Protein AF-A0A9E4J2Y6-F1 (afdb_monomer_lite)

pLDDT: mean 73.87, std 26.63, range [20.48, 98.62]

Radius of gyration: 29.48 Å; chains: 1; bounding box: 69×91×144 Å

Foldseek 3Di:
DDDDDDDDDDDDDDPPPPPPPDPPDDDDDDDFFEDLEAEACQAPVCVLVVHHHDLLNVLCQLQFDWDADSVGDIDTDPHHGQEYEHAGALQLGQQLVLCCPCPRPNVVPPLNCQRNVDDDPVSSLVSVVVCSVVSVVRRDPVSQLVSLVRRLVSQVVSDDPPRYHYWRWYKHFDADPLFTPIWIKTWDPSDDDSGPDHPPDDDVVVVVIDIAIEAEQLLQRLLVNQDCAPPVRHGDDPVNVVVCCRRHVHYHQQDPQFGQAAACVGVVPDPCRDPRRRQHHPSDPHGRPPVPPRSNCPNVVVPDDDPDPPDPDPDDDDDDDDDDDDDDDDDDDDDDDDDDDDDDDDDDDDDDDDPDPDDDDDDDDDDDDDDD

Sequence (372 aa):
MRPPRLLLPATLGILQAVASLAPAGGQERSAYFGDLHVHTAYSFDAFSFATRTTPDDAYRFAAGEAIRHPSGNEIQLDRALDFYAVTDHAAYLGVLRALADPGHPLADDPEVKRYVDATTVKARGGYLPGAQEFVALHADAQVFRTAWQEIVAAAERHYRAGTLTTFIGYEYTPSRDGGNLHRNVIFRGGTAPREPFSRLDSGLRDEGIEALAIPHNSNGSDGWMFQTETFAGGPLDADYATKRMRNEPLVEITQVKGTSETHPFLSPNDEWADFEIFPFRVGQWAKTATSARRCWRASRFRAGRVSTRIGWGSSAPATPTTRAFSSTRRSTPARSACMTSTRSAGARSLPTSSMACRRIARSSAATTATRA

Structure (mmCIF, N/CA/C/O backbone):
data_AF-A0A9E4J2Y6-F1
#
_entry.id   AF-A0A9E4J2Y6-F1
#
loop_
_atom_site.group_PDB
_atom_site.id
_atom_site.type_symbol
_atom_site.label_atom_id
_atom_site.label_alt_id
_atom_site.label_comp_id
_atom_site.label_asym_id
_atom_site.label_entity_id
_atom_site.label_seq_id
_atom_site.pdbx_PDB_ins_code
_atom_site.Cartn_x
_atom_site.Cartn_y
_atom_site.Cartn_z
_atom_site.occupancy
_atom_site.B_iso_or_equiv
_atom_site.auth_seq_id
_atom_site.auth_comp_id
_atom_site.auth_asym_id
_atom_site.auth_atom_id
_atom_site.pdbx_PDB_model_num
ATOM 1 N N . MET A 1 1 ? -1.142 -44.294 85.166 1.00 41.56 1 MET A N 1
ATOM 2 C CA . MET A 1 1 ? -0.872 -42.953 84.604 1.00 41.56 1 MET A CA 1
ATOM 3 C C . MET A 1 1 ? -1.142 -42.998 83.105 1.00 41.56 1 MET A C 1
ATOM 5 O O . MET A 1 1 ? -0.489 -43.764 82.414 1.00 41.56 1 MET A O 1
ATOM 9 N N . ARG A 1 2 ? -2.152 -42.266 82.621 1.00 39.75 2 ARG A N 1
ATOM 10 C CA . ARG A 1 2 ? -2.420 -42.023 81.189 1.00 39.75 2 ARG A CA 1
ATOM 11 C C . ARG A 1 2 ? -2.131 -40.535 80.921 1.00 39.75 2 ARG A C 1
ATOM 13 O O . ARG A 1 2 ? -2.485 -39.737 81.789 1.00 39.75 2 ARG A O 1
ATOM 20 N N . PRO A 1 3 ? -1.488 -40.155 79.804 1.00 41.56 3 PRO A N 1
ATOM 21 C CA . PRO A 1 3 ? -1.128 -38.763 79.543 1.00 41.56 3 PRO A CA 1
ATOM 22 C C . PRO A 1 3 ? -2.357 -37.929 79.122 1.00 41.56 3 PRO A C 1
ATOM 24 O O . PRO A 1 3 ? -3.376 -38.504 78.720 1.00 41.56 3 PRO A O 1
ATOM 27 N N . PRO A 1 4 ? -2.291 -36.587 79.227 1.00 42.75 4 PRO A N 1
ATOM 28 C CA . PRO A 1 4 ? -3.423 -35.706 78.964 1.00 42.75 4 PRO A CA 1
ATOM 29 C C . PRO A 1 4 ? -3.679 -35.532 77.460 1.00 42.75 4 PRO A C 1
ATOM 31 O O . PRO A 1 4 ? -2.759 -35.533 76.644 1.00 42.75 4 PRO A O 1
ATOM 34 N N . ARG A 1 5 ? -4.957 -35.364 77.097 1.00 42.34 5 ARG A N 1
ATOM 35 C CA . ARG A 1 5 ? -5.401 -34.998 75.746 1.00 42.34 5 ARG A CA 1
ATOM 36 C C . ARG A 1 5 ? -5.119 -33.514 75.499 1.00 42.34 5 ARG A C 1
ATOM 38 O O . ARG A 1 5 ? -5.638 -32.669 76.222 1.00 42.34 5 ARG A O 1
ATOM 45 N N . LEU A 1 6 ? -4.337 -33.216 74.465 1.00 37.03 6 LEU A N 1
ATOM 46 C CA . LEU A 1 6 ? -4.134 -31.868 73.938 1.00 37.03 6 LEU A CA 1
ATOM 47 C C . LEU A 1 6 ? -5.332 -31.498 73.039 1.00 37.03 6 LEU A C 1
ATOM 49 O O . LEU A 1 6 ? -5.619 -32.206 72.075 1.00 37.03 6 LEU A O 1
ATOM 53 N N . LEU A 1 7 ? -6.040 -30.416 73.362 1.00 43.38 7 LEU A N 1
ATOM 54 C CA . LEU A 1 7 ? -7.041 -29.779 72.497 1.00 43.38 7 LEU A CA 1
ATOM 55 C C . LEU A 1 7 ? -6.315 -28.811 71.547 1.00 43.38 7 LEU A C 1
ATOM 57 O O . LEU A 1 7 ? -5.678 -27.873 72.021 1.00 43.38 7 LEU A O 1
ATOM 61 N N . LEU A 1 8 ? -6.407 -29.018 70.228 1.00 37.41 8 LEU A N 1
ATOM 62 C CA . LEU A 1 8 ? -6.045 -27.995 69.237 1.00 37.41 8 LEU A CA 1
ATOM 63 C C . LEU A 1 8 ? -7.240 -27.054 68.988 1.00 37.41 8 LEU A C 1
ATOM 65 O O . LEU A 1 8 ? -8.374 -27.537 68.924 1.00 37.41 8 LEU A O 1
ATOM 69 N N . PRO A 1 9 ? -7.020 -25.739 68.801 1.00 42.00 9 PRO A N 1
ATOM 70 C CA . PRO A 1 9 ? -8.083 -24.809 68.455 1.00 42.00 9 PRO A CA 1
ATOM 71 C C . PRO A 1 9 ? -8.443 -24.944 66.970 1.00 42.00 9 PRO A C 1
ATOM 73 O O . PRO A 1 9 ? -7.570 -25.037 66.108 1.00 42.00 9 PRO A O 1
ATOM 76 N N . ALA A 1 10 ? -9.741 -24.932 66.668 1.00 40.34 10 ALA A N 1
ATOM 77 C CA . ALA A 1 10 ? -10.245 -24.825 65.307 1.00 40.34 10 ALA A CA 1
ATOM 78 C C . ALA A 1 10 ? -10.009 -23.395 64.792 1.00 40.34 10 ALA A C 1
ATOM 80 O O . ALA A 1 10 ? -10.620 -22.442 65.276 1.00 40.34 10 ALA A O 1
ATOM 81 N N . THR A 1 11 ? -9.116 -23.234 63.819 1.00 42.78 11 THR A N 1
ATOM 82 C CA . THR A 1 11 ? -8.969 -21.993 63.059 1.00 42.78 11 THR A CA 1
ATOM 83 C C . THR A 1 11 ? -10.145 -21.858 62.093 1.00 42.78 11 THR A C 1
ATOM 85 O O . THR A 1 11 ? -10.302 -22.625 61.145 1.00 42.78 11 THR A O 1
ATOM 88 N N . LEU A 1 12 ? -11.001 -20.872 62.359 1.00 43.22 12 LEU A N 1
ATOM 89 C CA . LEU A 1 12 ? -12.103 -20.470 61.492 1.00 43.22 12 LEU A CA 1
ATOM 90 C C . LEU A 1 12 ? -11.515 -19.794 60.238 1.00 43.22 12 LEU A C 1
ATOM 92 O O . LEU A 1 12 ? -11.133 -18.625 60.267 1.00 43.22 12 LEU A O 1
ATOM 96 N N . GLY A 1 13 ? -11.385 -20.542 59.144 1.00 40.22 13 GLY A N 1
ATOM 97 C CA . GLY A 1 13 ? -11.004 -19.994 57.843 1.00 40.22 13 GLY A CA 1
ATOM 98 C C . GLY A 1 13 ? -12.164 -19.208 57.237 1.00 40.22 13 GLY A C 1
ATOM 99 O O . GLY A 1 13 ? -13.136 -19.796 56.769 1.00 40.22 13 GLY A O 1
ATOM 100 N N . ILE A 1 14 ? -12.069 -17.878 57.239 1.00 49.28 14 ILE A N 1
ATOM 101 C CA . ILE A 1 14 ? -12.966 -17.005 56.475 1.00 49.28 14 ILE A CA 1
ATOM 102 C C . ILE A 1 14 ? -12.605 -17.165 54.993 1.00 49.28 14 ILE A C 1
ATOM 104 O O . ILE A 1 14 ? -11.611 -16.616 54.522 1.00 49.28 14 ILE A O 1
ATOM 108 N N . LEU A 1 15 ? -13.406 -17.936 54.256 1.00 40.16 15 LEU A N 1
ATOM 109 C CA . LEU A 1 15 ? -13.362 -17.966 52.796 1.00 40.16 15 LEU A CA 1
ATOM 110 C C . LEU A 1 15 ? -13.941 -16.638 52.280 1.00 40.16 15 LEU A C 1
ATOM 112 O O . LEU A 1 15 ? -15.156 -16.439 52.276 1.00 40.16 15 LEU A O 1
ATOM 116 N N . GLN A 1 16 ? -13.085 -15.704 51.862 1.00 47.91 16 GLN A N 1
ATOM 117 C CA . GLN A 1 16 ? -13.533 -14.562 51.067 1.00 47.91 16 GLN A CA 1
ATOM 118 C C . GLN A 1 16 ? -13.925 -15.062 49.675 1.00 47.91 16 GLN A C 1
ATOM 120 O O . GLN A 1 16 ? -13.075 -15.410 48.856 1.00 47.91 16 GLN A O 1
ATOM 125 N N . ALA A 1 17 ? -15.228 -15.095 49.407 1.00 45.00 17 ALA A N 1
ATOM 126 C CA . ALA A 1 17 ? -15.750 -15.264 48.063 1.00 45.00 17 ALA A CA 1
ATOM 127 C C . ALA A 1 17 ? -15.407 -14.013 47.239 1.00 45.00 17 ALA A C 1
ATOM 129 O O . ALA A 1 17 ? -16.076 -12.984 47.328 1.00 45.00 17 ALA A O 1
ATOM 130 N N . VAL A 1 18 ? -14.352 -14.097 46.430 1.00 47.00 18 VAL A N 1
ATOM 131 C CA . VAL A 1 18 ? -14.149 -13.181 45.305 1.00 47.00 18 VAL A CA 1
ATOM 132 C C . VAL A 1 18 ? -15.235 -13.474 44.275 1.00 47.00 18 VAL A C 1
ATOM 134 O O . VAL A 1 18 ? -15.152 -14.429 43.505 1.00 47.00 18 VAL A O 1
ATOM 137 N N . ALA A 1 19 ? -16.298 -12.672 44.296 1.00 46.62 19 ALA A N 1
ATOM 138 C CA . ALA A 1 19 ? -17.302 -12.670 43.246 1.00 46.62 19 ALA A CA 1
ATOM 139 C C . ALA A 1 19 ? -16.629 -12.249 41.932 1.00 46.62 19 ALA A C 1
ATOM 141 O O . ALA A 1 19 ? -16.274 -11.086 41.739 1.00 46.62 19 ALA A O 1
ATOM 142 N N . SER A 1 20 ? -16.421 -13.219 41.042 1.00 49.09 20 SER A N 1
ATOM 143 C CA . SER A 1 20 ? -15.993 -12.975 39.670 1.00 49.09 20 SER A CA 1
ATOM 144 C C . SER A 1 20 ? -17.053 -12.127 38.967 1.00 49.09 20 SER A C 1
ATOM 146 O O . SER A 1 20 ? -18.183 -12.570 38.757 1.00 49.09 20 SER A O 1
ATOM 148 N N . LEU A 1 21 ? -16.691 -10.896 38.605 1.00 50.94 21 LEU A N 1
ATOM 149 C CA . LEU A 1 21 ? -17.437 -10.062 37.664 1.00 50.94 21 LEU A CA 1
ATOM 150 C C . LEU A 1 21 ? -17.241 -10.626 36.249 1.00 50.94 21 LEU A C 1
ATOM 152 O O . LEU A 1 21 ? -16.593 -10.017 35.400 1.00 50.94 21 LEU A O 1
ATOM 156 N N . ALA A 1 22 ? -17.780 -11.818 35.994 1.00 51.06 22 ALA A N 1
ATOM 157 C CA . ALA A 1 22 ? -17.931 -12.311 34.635 1.00 51.06 22 ALA A CA 1
ATOM 158 C C . ALA A 1 22 ? -18.999 -11.451 33.932 1.00 51.06 22 ALA A C 1
ATOM 160 O O . ALA A 1 22 ? -20.086 -11.254 34.487 1.00 51.06 22 ALA A O 1
ATOM 161 N N . PRO A 1 23 ? -18.725 -10.900 32.737 1.00 53.81 23 PRO A N 1
ATOM 162 C CA . PRO A 1 23 ? -19.711 -10.113 32.013 1.00 53.81 23 PRO A CA 1
ATOM 163 C C . PRO A 1 23 ? -20.930 -10.981 31.676 1.00 53.81 23 PRO A C 1
ATOM 165 O O . PRO A 1 23 ? -20.809 -12.064 31.104 1.00 53.81 23 PRO A O 1
ATOM 168 N N . ALA A 1 24 ? -22.114 -10.493 32.042 1.00 52.59 24 ALA A N 1
ATOM 169 C CA . ALA A 1 24 ? -23.385 -11.132 31.734 1.00 52.59 24 ALA A CA 1
ATOM 170 C C . ALA A 1 24 ? -23.605 -11.172 30.208 1.00 52.59 24 ALA A C 1
ATOM 172 O O . ALA A 1 24 ? -23.697 -10.126 29.565 1.00 52.59 24 ALA A O 1
ATOM 173 N N . GLY A 1 25 ? -23.686 -12.383 29.643 1.00 53.31 25 GLY A N 1
ATOM 174 C CA . GLY A 1 25 ? -23.927 -12.636 28.216 1.00 53.31 25 GLY A CA 1
ATOM 175 C C . GLY A 1 25 ? -22.750 -13.328 27.526 1.00 53.31 25 GLY A C 1
ATOM 176 O O . GLY A 1 25 ? -22.077 -12.727 26.691 1.00 53.31 25 GLY A O 1
ATOM 177 N N . GLY A 1 26 ? -22.489 -14.587 27.890 1.00 54.12 26 GLY A N 1
ATOM 178 C CA . GLY A 1 26 ? -21.416 -15.417 27.337 1.00 54.12 26 GLY A CA 1
ATOM 179 C C . GLY A 1 26 ? -21.707 -15.895 25.916 1.00 54.12 26 GLY A C 1
ATOM 180 O O . GLY A 1 26 ? -22.016 -17.061 25.705 1.00 54.12 26 GLY A O 1
ATOM 181 N N . GLN A 1 27 ? -21.619 -14.995 24.941 1.00 63.94 27 GLN A N 1
ATOM 182 C CA . GLN A 1 27 ? -21.395 -15.391 23.556 1.00 63.94 27 GLN A CA 1
ATOM 183 C C . GLN A 1 27 ? -19.877 -15.465 23.365 1.00 63.94 27 GLN A C 1
ATOM 185 O O . GLN A 1 27 ? -19.191 -14.456 23.554 1.00 63.94 27 GLN A O 1
ATOM 190 N N . GLU A 1 28 ? -19.343 -16.650 23.059 1.00 77.62 28 GLU A N 1
ATOM 191 C CA . GLU A 1 28 ? -17.931 -16.791 22.691 1.00 77.62 28 GLU A CA 1
ATOM 192 C C . GLU A 1 28 ? -17.614 -15.818 21.548 1.00 77.62 28 GLU A C 1
ATOM 194 O O . GLU A 1 28 ? -18.352 -15.722 20.563 1.00 77.62 28 GLU A O 1
ATOM 199 N N . ARG A 1 29 ? -16.546 -15.032 21.709 1.00 84.06 29 ARG A N 1
ATOM 200 C CA . ARG A 1 29 ? -16.067 -14.116 20.672 1.00 84.06 29 ARG A CA 1
ATOM 201 C C . ARG A 1 29 ? -14.937 -14.797 19.921 1.00 84.06 29 ARG A C 1
ATOM 203 O O . ARG A 1 29 ? -13.950 -15.188 20.535 1.00 84.06 29 ARG A O 1
ATOM 210 N N . SER A 1 30 ? -15.059 -14.876 18.604 1.00 86.44 30 SER A N 1
ATOM 211 C CA . SER A 1 30 ? -13.976 -15.324 17.730 1.00 86.44 30 SER A CA 1
ATOM 212 C C . SER A 1 30 ? -12.992 -14.177 17.492 1.00 86.44 30 SER A C 1
ATOM 214 O O . SER A 1 30 ? -13.405 -13.064 17.158 1.00 86.44 30 SER A O 1
ATOM 216 N N . ALA A 1 31 ? -11.699 -14.442 17.674 1.00 91.81 31 ALA A N 1
ATOM 217 C CA . ALA A 1 31 ? -10.632 -13.548 17.240 1.00 91.81 31 ALA A CA 1
ATOM 218 C C . ALA A 1 31 ? -10.202 -13.939 15.822 1.00 91.81 31 ALA A C 1
ATOM 220 O O . ALA A 1 31 ? -9.957 -15.117 15.569 1.00 91.81 31 ALA A O 1
ATOM 221 N N . TYR A 1 32 ? -10.105 -12.951 14.936 1.00 93.50 32 TYR A N 1
ATOM 222 C CA . TYR A 1 32 ? -9.669 -13.124 13.553 1.00 93.50 32 TYR A CA 1
ATOM 223 C C . TYR A 1 32 ? -8.370 -12.350 13.326 1.00 93.50 32 TYR A C 1
ATOM 225 O O . TYR A 1 32 ? -8.219 -11.234 13.828 1.00 93.50 32 TYR A O 1
ATOM 233 N N . PHE A 1 33 ? -7.455 -12.936 12.564 1.00 95.69 33 PHE A N 1
ATOM 234 C CA . PHE A 1 33 ? -6.128 -12.417 12.263 1.00 95.69 33 PHE A CA 1
ATOM 235 C C . PHE A 1 33 ? -5.982 -12.228 10.759 1.00 95.69 33 PHE A C 1
ATOM 237 O O . PHE A 1 33 ? -6.336 -13.105 9.976 1.00 95.69 33 PHE A O 1
ATOM 244 N N . GLY A 1 34 ? -5.441 -11.091 10.347 1.00 96.50 34 GLY A N 1
ATOM 245 C CA . GLY A 1 34 ? -5.310 -10.764 8.939 1.00 96.50 34 GLY A CA 1
ATOM 246 C C . GLY A 1 34 ? -4.515 -9.493 8.715 1.00 96.50 34 GLY A C 1
ATOM 247 O O . GLY A 1 34 ? -4.131 -8.820 9.673 1.00 96.50 34 GLY A O 1
ATOM 248 N N . ASP A 1 35 ? -4.289 -9.179 7.446 1.00 96.88 35 ASP A N 1
ATOM 249 C CA . ASP A 1 35 ? -3.512 -8.021 7.011 1.00 96.88 35 ASP A CA 1
ATOM 250 C C . ASP A 1 35 ? -4.298 -7.229 5.960 1.00 96.88 35 ASP A C 1
ATOM 252 O O . ASP A 1 35 ? -4.900 -7.801 5.053 1.00 96.88 35 ASP A O 1
ATOM 256 N N . LEU A 1 36 ? -4.332 -5.908 6.110 1.00 97.31 36 LEU A N 1
ATOM 257 C CA . LEU A 1 36 ? -5.044 -4.990 5.217 1.00 97.31 36 LEU A CA 1
ATOM 258 C C . LEU A 1 36 ? -4.097 -3.978 4.564 1.00 97.31 36 LEU A C 1
ATOM 260 O O . LEU A 1 36 ? -4.569 -2.956 4.067 1.00 97.31 36 LEU A O 1
ATOM 264 N N . HIS A 1 37 ? -2.783 -4.207 4.636 1.00 97.56 37 HIS A N 1
ATOM 265 C CA . HIS A 1 37 ? -1.765 -3.290 4.142 1.00 97.56 37 HIS A CA 1
ATOM 266 C C . HIS A 1 37 ? -0.611 -4.042 3.474 1.00 97.56 37 HIS A C 1
ATOM 268 O O . HIS A 1 37 ? 0.492 -4.162 4.010 1.00 97.56 37 HIS A O 1
ATOM 274 N N . VAL A 1 38 ? -0.870 -4.543 2.268 1.00 96.94 38 VAL A N 1
ATOM 275 C CA . VAL A 1 38 ? 0.044 -5.443 1.561 1.00 96.94 38 VAL A CA 1
ATOM 276 C C . VAL A 1 38 ? 0.283 -4.946 0.151 1.00 96.94 38 VAL A C 1
ATOM 278 O O . VAL A 1 38 ? -0.654 -4.635 -0.578 1.00 96.94 38 VAL A O 1
ATOM 281 N N . HIS A 1 39 ? 1.551 -4.922 -0.243 1.00 97.44 39 HIS A N 1
ATOM 282 C CA . HIS A 1 39 ? 1.976 -4.492 -1.565 1.00 97.44 39 HIS A CA 1
ATOM 283 C C . HIS A 1 39 ? 2.592 -5.661 -2.329 1.00 97.44 39 HIS A C 1
ATOM 285 O O . HIS A 1 39 ? 3.240 -6.543 -1.763 1.00 97.44 39 HIS A O 1
ATOM 291 N N . THR A 1 40 ? 2.415 -5.637 -3.637 1.00 97.69 40 THR A N 1
ATOM 292 C CA . THR A 1 40 ? 2.856 -6.635 -4.601 1.00 97.69 40 THR A CA 1
ATOM 293 C C . THR A 1 40 ? 3.727 -5.972 -5.666 1.00 97.69 40 THR A C 1
ATOM 295 O O . THR A 1 40 ? 4.036 -4.781 -5.621 1.00 97.69 40 THR A O 1
ATOM 298 N N . ALA A 1 41 ? 4.114 -6.733 -6.685 1.00 95.94 41 ALA A N 1
ATOM 299 C CA . ALA A 1 41 ? 4.809 -6.216 -7.856 1.00 95.94 41 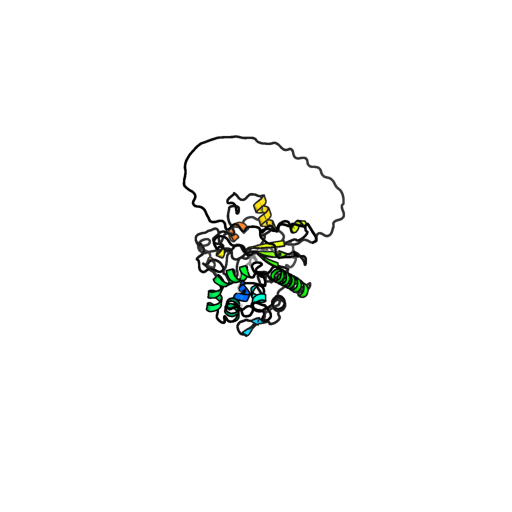ALA A CA 1
ATOM 300 C C . ALA A 1 41 ? 4.026 -5.146 -8.644 1.00 95.94 41 ALA A C 1
ATOM 302 O O . ALA A 1 41 ? 4.592 -4.558 -9.562 1.00 95.94 41 ALA A O 1
ATOM 303 N N . TYR A 1 42 ? 2.743 -4.918 -8.350 1.00 97.00 42 TYR A N 1
ATOM 304 C CA . TYR A 1 42 ? 1.955 -3.865 -8.991 1.00 97.00 42 TYR A CA 1
ATOM 305 C C . TYR A 1 42 ? 2.129 -2.501 -8.318 1.00 97.00 42 TYR A C 1
ATOM 307 O O . TYR A 1 42 ? 1.955 -1.487 -8.996 1.00 97.00 42 TYR A O 1
ATOM 315 N N . SER A 1 43 ? 2.519 -2.436 -7.042 1.00 95.25 43 SER A N 1
ATOM 316 C CA . SER A 1 43 ? 2.839 -1.156 -6.411 1.00 95.25 43 SER A CA 1
ATOM 317 C C . SER A 1 43 ? 4.205 -0.632 -6.847 1.00 95.25 43 SER A C 1
ATOM 319 O O . SER A 1 43 ? 5.193 -1.367 -6.943 1.00 95.25 43 SER A O 1
ATOM 321 N N . PHE A 1 44 ? 4.273 0.684 -7.041 1.00 90.69 44 PHE A N 1
ATOM 322 C CA . PHE A 1 44 ? 5.499 1.403 -7.367 1.00 90.69 44 PHE A CA 1
ATOM 323 C C . PHE A 1 44 ? 6.624 1.151 -6.350 1.00 90.69 44 PHE A C 1
ATOM 325 O O . PHE A 1 44 ? 7.763 0.873 -6.733 1.00 90.69 44 PHE A O 1
ATOM 332 N N . ASP A 1 45 ? 6.327 1.236 -5.053 1.00 88.88 45 ASP A N 1
ATOM 333 C CA . ASP A 1 45 ? 7.326 1.134 -3.986 1.00 88.88 45 ASP A CA 1
ATOM 334 C C . ASP A 1 45 ? 7.853 -0.300 -3.827 1.00 88.88 45 ASP A C 1
ATOM 336 O O . ASP A 1 45 ? 9.064 -0.532 -3.864 1.00 88.88 45 ASP A O 1
ATOM 340 N N . ALA A 1 46 ? 6.955 -1.277 -3.734 1.00 91.69 46 ALA A N 1
ATOM 341 C CA . ALA A 1 46 ? 7.293 -2.674 -3.535 1.00 91.69 46 ALA A CA 1
ATOM 342 C C . ALA A 1 46 ? 8.080 -3.225 -4.721 1.00 91.69 46 ALA A C 1
ATOM 344 O O . ALA A 1 46 ? 9.126 -3.853 -4.516 1.00 91.69 46 ALA A O 1
ATOM 345 N N . PHE A 1 47 ? 7.654 -2.930 -5.956 1.00 90.88 47 PHE A N 1
ATOM 346 C CA . PHE A 1 47 ? 8.420 -3.312 -7.137 1.00 90.88 47 PHE A CA 1
ATOM 347 C C . PHE A 1 47 ? 9.827 -2.691 -7.074 1.00 90.88 47 PHE A C 1
ATOM 349 O O . PHE A 1 47 ? 10.824 -3.373 -7.359 1.00 90.88 47 PHE A O 1
ATOM 356 N N . SER A 1 48 ? 9.941 -1.426 -6.629 1.00 86.94 48 SER A N 1
ATOM 357 C CA . SER A 1 48 ? 11.226 -0.706 -6.532 1.00 86.94 48 SER A CA 1
ATOM 358 C C . SER A 1 48 ? 12.193 -1.366 -5.568 1.00 86.94 48 SER A C 1
ATOM 360 O O . SER A 1 48 ? 13.385 -1.469 -5.870 1.00 86.94 48 SER A O 1
ATOM 362 N N . PHE A 1 49 ? 11.675 -1.943 -4.489 1.00 85.88 49 PHE A N 1
ATOM 363 C CA . PHE A 1 49 ? 12.436 -2.733 -3.525 1.00 85.88 49 PHE A CA 1
ATOM 364 C C . PHE A 1 49 ? 12.476 -4.237 -3.838 1.00 85.88 49 PHE A C 1
ATOM 366 O O . PHE A 1 49 ? 12.635 -5.053 -2.939 1.00 85.88 49 PHE A O 1
ATOM 373 N N . ALA A 1 50 ? 12.427 -4.598 -5.125 1.00 88.19 50 ALA A N 1
ATOM 374 C CA . ALA A 1 50 ? 12.619 -5.959 -5.640 1.00 88.19 50 ALA A CA 1
ATOM 375 C C . ALA A 1 50 ? 11.455 -6.937 -5.419 1.00 88.19 50 ALA A C 1
ATOM 377 O O . ALA A 1 50 ? 11.594 -8.115 -5.745 1.00 88.19 50 ALA A O 1
ATOM 378 N N . THR A 1 51 ? 10.297 -6.482 -4.939 1.00 90.75 51 THR A N 1
ATOM 379 C CA . THR A 1 51 ? 9.114 -7.348 -4.853 1.00 90.75 51 THR A CA 1
ATOM 380 C C . THR A 1 51 ? 8.682 -7.748 -6.259 1.00 90.75 51 THR A C 1
ATOM 382 O O . THR A 1 51 ? 8.520 -6.899 -7.139 1.00 90.75 51 THR A O 1
ATOM 385 N N . ARG A 1 52 ? 8.557 -9.054 -6.501 1.00 91.44 52 ARG A N 1
ATOM 386 C CA . ARG A 1 52 ? 8.124 -9.629 -7.789 1.00 91.44 52 ARG A CA 1
ATOM 387 C C . ARG A 1 52 ? 6.885 -10.515 -7.660 1.00 91.44 52 ARG A C 1
ATOM 389 O O . ARG A 1 52 ? 6.360 -10.957 -8.674 1.00 91.44 52 ARG A O 1
ATOM 396 N N . THR A 1 53 ? 6.416 -10.734 -6.436 1.00 95.44 53 THR A N 1
ATOM 397 C CA . THR A 1 53 ? 5.200 -11.486 -6.132 1.00 95.44 53 THR A CA 1
ATOM 398 C C . THR A 1 53 ? 3.971 -10.771 -6.681 1.00 95.44 53 THR A C 1
ATOM 400 O O . THR A 1 53 ? 3.890 -9.542 -6.703 1.00 95.44 53 THR A O 1
ATOM 403 N N . THR A 1 54 ? 3.023 -11.550 -7.176 1.00 97.44 54 THR A N 1
ATOM 404 C CA . THR A 1 54 ? 1.751 -11.088 -7.733 1.00 97.44 54 THR A CA 1
ATOM 405 C C . THR A 1 54 ? 0.661 -11.011 -6.653 1.00 97.44 54 THR A C 1
ATOM 407 O O . THR A 1 54 ? 0.857 -11.531 -5.552 1.00 97.44 54 THR A O 1
ATOM 410 N N . PRO A 1 55 ? -0.504 -10.402 -6.943 1.00 98.44 55 PRO A N 1
ATOM 411 C CA . PRO A 1 55 ? -1.673 -10.491 -6.076 1.00 98.44 55 PRO A CA 1
ATOM 412 C C . PRO A 1 55 ? -2.079 -11.938 -5.768 1.00 98.44 55 PRO A C 1
ATOM 414 O O . PRO A 1 55 ? -2.379 -12.238 -4.617 1.00 98.44 55 PRO A O 1
ATOM 417 N N . ASP A 1 56 ? -2.011 -12.857 -6.739 1.00 98.50 56 ASP A N 1
ATOM 418 C CA . ASP A 1 56 ? -2.269 -14.280 -6.479 1.00 98.50 56 ASP A CA 1
ATOM 419 C C . ASP A 1 56 ? -1.259 -14.887 -5.502 1.00 98.50 56 ASP A C 1
ATOM 421 O O . ASP A 1 56 ? -1.656 -15.613 -4.595 1.00 98.50 56 ASP A O 1
ATOM 425 N N . ASP A 1 57 ? 0.034 -14.574 -5.642 1.00 98.31 57 ASP A N 1
ATOM 426 C CA . ASP A 1 57 ? 1.053 -15.054 -4.698 1.00 98.31 57 ASP A CA 1
ATOM 427 C C . ASP A 1 57 ? 0.782 -14.533 -3.281 1.00 98.31 57 ASP A C 1
ATOM 429 O O . ASP A 1 57 ? 0.922 -15.275 -2.311 1.00 98.31 57 ASP A O 1
ATOM 433 N N . ALA A 1 58 ? 0.353 -13.274 -3.155 1.00 98.19 58 ALA A N 1
ATOM 434 C CA . ALA A 1 58 ? 0.029 -12.666 -1.869 1.00 98.19 58 ALA A CA 1
ATOM 435 C C . ALA A 1 58 ? -1.157 -13.374 -1.184 1.00 98.19 58 ALA A C 1
ATOM 437 O O . ALA A 1 58 ? -1.089 -13.685 0.005 1.00 98.19 58 ALA A O 1
ATOM 438 N N . TYR A 1 59 ? -2.214 -13.709 -1.931 1.00 98.50 59 TYR A N 1
ATOM 439 C CA . TYR A 1 59 ? -3.349 -14.454 -1.377 1.00 98.50 59 TYR A CA 1
ATOM 440 C C . TYR A 1 59 ? -3.029 -15.926 -1.090 1.00 98.50 59 TYR A C 1
ATOM 442 O O . TYR A 1 59 ? -3.489 -16.456 -0.078 1.00 98.50 59 TYR A O 1
ATOM 450 N N . ARG A 1 60 ? -2.195 -16.580 -1.909 1.00 98.25 60 ARG A N 1
ATOM 451 C CA . ARG A 1 60 ? -1.671 -17.924 -1.610 1.00 98.25 60 ARG A CA 1
ATOM 452 C C . ARG A 1 60 ? -0.867 -17.932 -0.312 1.00 98.25 60 ARG A C 1
ATOM 454 O O . ARG A 1 60 ? -1.068 -18.804 0.530 1.00 98.25 60 ARG A O 1
ATOM 461 N N . PHE A 1 61 ? -0.012 -16.930 -0.114 1.00 98.31 61 PHE A N 1
ATOM 462 C CA . PHE A 1 61 ? 0.730 -16.759 1.132 1.00 98.31 61 PHE A CA 1
ATOM 463 C C . PHE A 1 61 ? -0.202 -16.567 2.332 1.00 98.31 61 PHE A C 1
ATOM 465 O O . PHE A 1 61 ? -0.029 -17.231 3.352 1.00 98.31 61 PHE A O 1
ATOM 472 N N . ALA A 1 62 ? -1.243 -15.738 2.195 1.00 98.31 62 ALA A N 1
ATOM 473 C CA . ALA A 1 62 ? -2.265 -15.561 3.228 1.00 98.31 62 ALA A CA 1
ATOM 474 C C . ALA A 1 62 ? -3.031 -16.861 3.540 1.00 98.31 62 ALA A C 1
ATOM 476 O O . ALA A 1 62 ? -3.391 -17.102 4.692 1.00 98.31 62 ALA A O 1
ATOM 477 N N . ALA A 1 63 ? -3.229 -17.728 2.544 1.00 97.94 63 ALA A N 1
ATOM 478 C CA . ALA A 1 63 ? -3.796 -19.066 2.714 1.00 97.94 63 ALA A CA 1
ATOM 479 C C . ALA A 1 63 ? -2.820 -20.080 3.350 1.00 97.94 63 ALA A C 1
ATOM 481 O O . ALA A 1 63 ? -3.196 -21.230 3.582 1.00 97.94 63 ALA A O 1
ATOM 482 N N . GLY A 1 64 ? -1.589 -19.663 3.666 1.00 97.31 64 GLY A N 1
ATOM 483 C CA . GLY A 1 64 ? -0.570 -20.481 4.316 1.00 97.31 64 GLY A CA 1
ATOM 484 C C . GLY A 1 64 ? 0.344 -21.230 3.349 1.00 97.31 64 GLY A C 1
ATOM 485 O O . GLY A 1 64 ? 1.072 -22.112 3.790 1.00 97.31 64 GLY A O 1
ATOM 486 N N . GLU A 1 65 ? 0.331 -20.925 2.051 1.00 98.00 65 GLU A N 1
ATOM 487 C CA . GLU A 1 65 ? 1.282 -21.507 1.100 1.00 98.00 65 GLU A CA 1
ATOM 488 C C . GLU A 1 65 ? 2.651 -20.815 1.172 1.00 98.00 65 GLU A C 1
ATOM 490 O O . GLU A 1 65 ? 2.759 -19.632 1.499 1.00 98.00 65 GLU A O 1
ATOM 495 N N . ALA A 1 66 ? 3.716 -21.548 0.840 1.00 97.75 66 ALA A N 1
ATOM 496 C CA . ALA A 1 66 ? 5.045 -20.964 0.721 1.00 97.75 66 ALA A CA 1
ATOM 497 C C . ALA A 1 66 ? 5.156 -20.102 -0.550 1.00 97.75 66 ALA A C 1
ATOM 499 O O . ALA A 1 66 ? 4.680 -20.485 -1.622 1.00 97.75 66 ALA A O 1
ATOM 500 N N . ILE A 1 67 ? 5.828 -18.955 -0.438 1.00 96.31 67 ILE A N 1
ATOM 501 C CA . ILE A 1 67 ? 6.180 -18.088 -1.569 1.00 96.31 67 ILE A CA 1
ATOM 502 C C . ILE A 1 67 ? 7.673 -17.790 -1.574 1.00 96.31 67 ILE A C 1
ATOM 504 O O . ILE A 1 67 ? 8.357 -17.864 -0.551 1.00 96.31 67 ILE A O 1
ATOM 508 N N . ARG A 1 68 ? 8.193 -17.393 -2.736 1.00 92.50 68 ARG A N 1
ATOM 509 C CA . ARG A 1 68 ? 9.596 -17.012 -2.870 1.00 92.50 68 ARG A CA 1
ATOM 510 C C . ARG A 1 68 ? 9.829 -15.585 -2.383 1.00 92.50 68 ARG A C 1
ATOM 512 O O . ARG A 1 68 ? 9.264 -14.639 -2.926 1.00 92.50 68 ARG A O 1
ATOM 519 N N . HIS A 1 69 ? 10.719 -15.423 -1.412 1.00 88.88 69 HIS A N 1
ATOM 520 C CA . HIS A 1 69 ? 11.171 -14.116 -0.956 1.00 88.88 69 HIS A CA 1
ATOM 521 C C . HIS A 1 69 ? 12.250 -13.553 -1.903 1.00 88.88 69 HIS A C 1
ATOM 523 O O . HIS A 1 69 ? 13.067 -14.321 -2.425 1.00 88.88 69 HIS A O 1
ATOM 529 N N . PRO A 1 70 ? 12.326 -12.224 -2.113 1.00 82.50 70 PRO A N 1
ATOM 530 C CA . PRO A 1 70 ? 13.347 -11.615 -2.972 1.00 82.50 70 PRO A CA 1
ATOM 531 C C . PRO A 1 70 ? 14.806 -11.922 -2.588 1.00 82.50 70 PRO A C 1
ATOM 533 O O . PRO A 1 70 ? 15.678 -11.848 -3.448 1.00 82.50 70 PRO A O 1
ATOM 536 N N . SER A 1 71 ? 15.095 -12.307 -1.336 1.00 83.38 71 SER A N 1
ATOM 537 C CA . SER A 1 71 ? 16.439 -12.770 -0.930 1.00 83.38 71 SER A CA 1
ATOM 538 C C . SER A 1 71 ? 16.769 -14.208 -1.350 1.00 83.38 71 SER A C 1
ATOM 540 O O . SER A 1 71 ? 17.865 -14.684 -1.067 1.00 83.38 71 SER A O 1
ATOM 542 N N . GLY A 1 72 ? 15.855 -14.904 -2.030 1.00 86.31 72 GLY A N 1
ATOM 543 C CA . GLY A 1 72 ? 16.094 -16.197 -2.675 1.00 86.31 72 GLY A CA 1
ATOM 544 C C . GLY A 1 72 ? 15.581 -17.420 -1.912 1.00 86.31 72 GLY A C 1
ATOM 545 O O . GLY A 1 72 ? 15.417 -18.473 -2.534 1.00 86.31 72 GLY A O 1
ATOM 546 N N . ASN A 1 73 ? 15.288 -17.287 -0.617 1.00 92.38 73 ASN A N 1
ATOM 547 C CA . ASN A 1 73 ? 14.648 -18.325 0.194 1.00 92.38 73 ASN A CA 1
ATOM 548 C C . ASN A 1 73 ? 13.121 -18.320 0.037 1.00 92.38 73 ASN A C 1
ATOM 550 O O . ASN A 1 73 ? 12.527 -17.333 -0.395 1.00 92.38 73 ASN A O 1
ATOM 554 N N . GLU A 1 74 ? 12.485 -19.422 0.419 1.00 95.69 74 GLU A N 1
ATOM 555 C CA . GLU A 1 74 ? 11.036 -19.466 0.604 1.00 95.69 74 GLU A CA 1
ATOM 556 C C . GLU A 1 74 ? 10.659 -18.910 1.980 1.00 95.69 74 GLU A C 1
ATOM 558 O O . GLU A 1 74 ? 11.454 -18.947 2.925 1.00 95.69 74 GLU A O 1
ATOM 563 N N . ILE A 1 75 ? 9.456 -18.351 2.064 1.00 95.75 75 ILE A N 1
ATOM 564 C CA . ILE A 1 75 ? 8.816 -17.913 3.304 1.00 95.75 75 ILE A CA 1
ATOM 565 C C . ILE A 1 75 ? 7.393 -18.461 3.348 1.00 95.75 75 ILE A C 1
ATOM 567 O O . ILE A 1 75 ? 6.742 -18.597 2.311 1.00 95.75 75 ILE A O 1
ATOM 571 N N . GLN A 1 76 ? 6.908 -18.755 4.550 1.00 97.62 76 GLN A N 1
ATOM 572 C CA . GLN A 1 76 ? 5.569 -19.281 4.798 1.00 97.62 76 GLN A CA 1
ATOM 573 C C . GLN A 1 76 ? 5.074 -18.759 6.150 1.00 97.62 76 GLN A C 1
ATOM 575 O O . GLN A 1 76 ? 5.878 -18.548 7.058 1.00 97.62 76 GLN A O 1
ATOM 580 N N . LEU A 1 77 ? 3.768 -18.529 6.276 1.00 96.88 77 LEU A N 1
ATOM 581 C CA . LEU A 1 77 ? 3.152 -18.204 7.561 1.00 96.88 77 LEU A CA 1
ATOM 582 C C . LEU A 1 77 ? 3.001 -19.465 8.418 1.00 96.88 77 LEU A C 1
ATOM 584 O O . LEU A 1 77 ? 2.625 -20.519 7.908 1.00 96.88 77 LEU A O 1
ATOM 588 N N . ASP A 1 78 ? 3.178 -19.331 9.733 1.00 96.12 78 ASP A N 1
ATOM 589 C CA . ASP A 1 78 ? 2.938 -20.426 10.689 1.00 96.12 78 ASP A CA 1
ATOM 590 C C . ASP A 1 78 ? 1.473 -20.900 10.689 1.00 96.12 78 ASP A C 1
ATOM 592 O O . ASP A 1 78 ? 1.164 -22.035 11.056 1.00 96.12 78 ASP A O 1
ATOM 596 N N . ARG A 1 79 ? 0.552 -20.017 10.287 1.00 95.12 79 ARG A N 1
ATOM 597 C CA . ARG A 1 79 ? -0.873 -20.302 10.105 1.00 95.12 79 ARG A CA 1
ATOM 598 C C . ARG A 1 79 ? -1.458 -19.453 8.984 1.00 95.12 79 ARG A C 1
ATOM 600 O O . ARG A 1 79 ? -1.031 -18.319 8.778 1.00 95.12 79 ARG A O 1
ATOM 607 N N . ALA A 1 80 ? -2.496 -19.970 8.333 1.00 97.50 80 ALA A N 1
ATOM 608 C CA . ALA A 1 80 ? -3.314 -19.176 7.426 1.00 97.50 80 ALA A CA 1
ATOM 609 C C . ALA A 1 80 ? -4.001 -18.012 8.167 1.00 97.50 80 ALA A C 1
ATOM 611 O O . ALA A 1 80 ? -4.317 -18.101 9.365 1.00 97.50 80 ALA A O 1
ATOM 612 N N . LEU A 1 81 ? -4.221 -16.926 7.430 1.00 98.25 81 LEU A N 1
ATOM 613 C CA . LEU A 1 81 ? -4.939 -15.742 7.881 1.00 98.25 81 LEU A CA 1
ATOM 614 C C . LEU A 1 81 ? -6.438 -15.896 7.626 1.00 98.25 81 LEU A C 1
ATOM 616 O O . LEU A 1 81 ? -6.868 -16.548 6.679 1.00 98.25 81 LEU A O 1
ATOM 620 N N . ASP A 1 82 ? -7.232 -15.250 8.469 1.00 98.19 82 ASP A N 1
ATOM 621 C CA . ASP A 1 82 ? -8.687 -15.229 8.368 1.00 98.19 82 ASP A CA 1
ATOM 622 C C . ASP A 1 82 ? -9.167 -14.191 7.341 1.00 98.19 82 ASP A C 1
ATOM 624 O O . ASP A 1 82 ? -10.228 -14.345 6.725 1.00 98.19 82 ASP A O 1
ATOM 628 N N . PHE A 1 83 ? -8.389 -13.120 7.147 1.00 97.94 83 PHE A N 1
ATOM 629 C CA . PHE A 1 83 ? -8.658 -12.106 6.137 1.00 97.94 83 PHE A CA 1
ATOM 630 C C . PHE A 1 83 ? -7.397 -11.455 5.561 1.00 97.94 83 PHE A C 1
ATOM 632 O O . PHE A 1 83 ? -6.354 -11.407 6.213 1.00 97.94 83 PHE A O 1
ATOM 639 N N . TYR A 1 84 ? -7.494 -10.942 4.332 1.00 98.50 84 TYR A N 1
ATOM 640 C CA . TYR A 1 84 ? -6.360 -10.334 3.634 1.00 98.50 84 TYR A CA 1
ATOM 641 C C . TYR A 1 84 ? -6.795 -9.300 2.590 1.00 98.50 84 TYR A C 1
ATOM 643 O O . TYR A 1 84 ? -7.816 -9.487 1.928 1.00 98.50 84 TYR A O 1
ATOM 651 N N . ALA A 1 85 ? -6.016 -8.238 2.396 1.00 98.50 85 ALA A N 1
ATOM 652 C CA . ALA A 1 85 ? -6.222 -7.290 1.305 1.00 98.50 85 ALA A CA 1
ATOM 653 C C . ALA A 1 85 ? -4.891 -6.875 0.677 1.00 98.50 85 ALA A C 1
ATOM 655 O O . ALA A 1 85 ? -4.004 -6.370 1.364 1.00 98.50 85 ALA A O 1
ATOM 656 N N . VAL A 1 86 ? -4.787 -7.035 -0.643 1.00 98.56 86 VAL A N 1
ATOM 657 C CA . VAL A 1 86 ? -3.750 -6.359 -1.428 1.00 98.56 86 VAL A CA 1
ATOM 658 C C . VAL A 1 86 ? -4.164 -4.902 -1.588 1.00 98.56 86 VAL A C 1
ATOM 660 O O . VAL A 1 86 ? -5.241 -4.616 -2.102 1.00 98.56 86 VAL A O 1
ATOM 663 N N . THR A 1 87 ? -3.314 -3.987 -1.140 1.00 98.06 87 THR A N 1
ATOM 664 C CA . THR A 1 87 ? -3.551 -2.543 -1.154 1.00 98.06 87 THR A CA 1
ATOM 665 C C . THR A 1 87 ? -2.383 -1.824 -1.813 1.00 98.06 87 THR A C 1
ATOM 667 O O . THR A 1 87 ? -1.772 -0.940 -1.226 1.00 98.06 87 THR A O 1
ATOM 670 N N . ASP A 1 88 ? -2.061 -2.214 -3.045 1.00 98.12 88 ASP A N 1
ATOM 671 C CA . ASP A 1 88 ? -1.030 -1.539 -3.832 1.00 98.12 88 ASP A CA 1
ATOM 672 C C . ASP A 1 88 ? -1.335 -0.038 -3.998 1.00 98.12 88 ASP A C 1
ATOM 674 O O . ASP A 1 88 ? -2.501 0.377 -4.053 1.00 98.12 88 ASP A O 1
ATOM 678 N N . HIS A 1 89 ? -0.287 0.785 -4.120 1.00 95.31 89 HIS A N 1
ATOM 679 C CA . HIS A 1 89 ? -0.443 2.214 -4.381 1.00 95.31 89 HIS A CA 1
ATOM 680 C C . HIS A 1 89 ? -1.248 2.460 -5.660 1.00 95.31 89 HIS A C 1
ATOM 682 O O . HIS A 1 89 ? -0.850 2.038 -6.745 1.00 95.31 89 HIS A O 1
ATOM 688 N N . ALA A 1 90 ? -2.322 3.251 -5.568 1.00 93.00 90 ALA A N 1
ATOM 689 C CA . ALA A 1 90 ? -2.994 3.766 -6.761 1.00 93.00 90 ALA A CA 1
ATOM 690 C C . ALA A 1 90 ? -2.081 4.708 -7.564 1.00 93.00 90 ALA A C 1
ATOM 692 O O . ALA A 1 90 ? -2.205 4.816 -8.782 1.00 93.00 90 ALA A O 1
ATOM 693 N N . ALA A 1 91 ? -1.140 5.395 -6.911 1.00 89.06 91 ALA A N 1
ATOM 694 C CA . ALA A 1 91 ? -0.136 6.169 -7.628 1.00 89.06 91 ALA A CA 1
ATOM 695 C C . ALA A 1 91 ? 0.778 5.234 -8.438 1.00 89.06 91 ALA A C 1
ATOM 697 O O . ALA A 1 91 ? 1.495 4.408 -7.876 1.00 89.06 91 ALA A O 1
ATOM 698 N N . TYR A 1 92 ? 0.766 5.407 -9.763 1.00 90.62 92 TYR A N 1
ATOM 699 C CA . TYR A 1 92 ? 1.590 4.649 -10.713 1.00 90.62 92 TYR A CA 1
ATOM 700 C C . TYR A 1 92 ? 1.348 3.129 -10.717 1.00 90.62 92 TYR A C 1
ATOM 702 O O . TYR A 1 92 ? 2.246 2.363 -11.081 1.00 90.62 92 TYR A O 1
ATOM 710 N N . LEU A 1 93 ? 0.142 2.692 -10.338 1.00 95.06 93 LEU A N 1
ATOM 711 C CA . LEU A 1 93 ? -0.219 1.277 -10.244 1.00 95.06 93 LEU A CA 1
ATOM 712 C C . LEU A 1 93 ? 0.105 0.520 -11.543 1.00 95.06 93 LEU A C 1
ATOM 714 O O . LEU A 1 93 ? -0.368 0.869 -12.624 1.00 95.06 93 LEU A O 1
ATOM 718 N N . GLY A 1 94 ? 0.928 -0.521 -11.426 1.00 95.25 94 GLY A N 1
ATOM 719 C CA . GLY A 1 94 ? 1.335 -1.408 -12.516 1.00 95.25 94 GLY A CA 1
ATOM 720 C C . GLY A 1 94 ? 2.360 -0.837 -13.501 1.00 95.25 94 GLY A C 1
ATOM 721 O O . GLY A 1 94 ? 2.910 -1.605 -14.289 1.00 95.25 94 GLY A O 1
ATOM 722 N N . VAL A 1 95 ? 2.669 0.464 -13.463 1.00 94.25 95 VAL A N 1
ATOM 723 C CA . VAL A 1 95 ? 3.464 1.124 -14.517 1.00 94.25 95 VAL A CA 1
ATOM 724 C C . VAL A 1 95 ? 4.892 0.589 -14.576 1.00 94.25 95 VAL A C 1
ATOM 726 O O . VAL A 1 95 ? 5.339 0.161 -15.636 1.00 94.25 95 VAL A O 1
ATOM 729 N N . LEU A 1 96 ? 5.605 0.542 -13.446 1.00 91.31 96 LEU A N 1
ATOM 730 C CA . LEU A 1 96 ? 6.982 0.033 -13.444 1.00 91.31 96 LEU A CA 1
ATOM 731 C C . LEU A 1 96 ? 7.062 -1.440 -13.854 1.00 91.31 96 LEU A C 1
ATOM 733 O O . LEU A 1 96 ? 7.999 -1.832 -14.546 1.00 91.31 96 LEU A O 1
ATOM 737 N N . ARG A 1 97 ? 6.077 -2.250 -13.453 1.00 93.56 97 ARG A N 1
ATOM 738 C CA . ARG A 1 97 ? 5.988 -3.651 -13.866 1.00 93.56 97 ARG A CA 1
ATOM 739 C C . ARG A 1 97 ? 5.828 -3.772 -15.378 1.00 93.56 97 ARG A C 1
ATOM 741 O O . ARG A 1 97 ? 6.514 -4.592 -15.974 1.00 93.56 97 ARG A O 1
ATOM 748 N N . ALA A 1 98 ? 4.951 -2.967 -15.978 1.00 94.88 98 ALA A N 1
ATOM 749 C CA . ALA A 1 98 ? 4.740 -2.961 -17.422 1.00 94.88 98 ALA A CA 1
ATOM 750 C C . ALA A 1 98 ? 5.992 -2.504 -18.180 1.00 94.88 98 ALA A C 1
ATOM 752 O O . ALA A 1 98 ? 6.368 -3.132 -19.160 1.00 94.88 98 ALA A O 1
ATOM 753 N N . LEU A 1 99 ? 6.675 -1.463 -17.696 1.00 92.44 99 LEU A N 1
ATOM 754 C CA . LEU A 1 99 ? 7.931 -0.988 -18.284 1.00 92.44 99 LEU A CA 1
ATOM 755 C C . LEU A 1 99 ? 9.036 -2.052 -18.236 1.00 92.44 99 LEU A C 1
ATOM 757 O O . LEU A 1 99 ? 9.819 -2.158 -19.171 1.00 92.44 99 LEU A O 1
ATOM 761 N N . ALA A 1 100 ? 9.088 -2.840 -17.160 1.00 91.19 100 ALA A N 1
ATOM 762 C CA . ALA A 1 100 ? 10.069 -3.905 -16.972 1.00 91.19 100 ALA A CA 1
ATOM 763 C C . ALA A 1 100 ? 9.779 -5.187 -17.780 1.00 91.19 100 ALA A C 1
ATOM 765 O O . ALA A 1 100 ? 10.593 -6.113 -17.743 1.00 91.19 100 ALA A O 1
ATOM 766 N N . ASP A 1 101 ? 8.638 -5.276 -18.470 1.00 93.38 101 ASP A N 1
ATOM 767 C CA . ASP A 1 101 ? 8.333 -6.398 -19.356 1.00 93.38 101 ASP A CA 1
ATOM 768 C C . ASP A 1 101 ? 9.274 -6.362 -20.578 1.00 93.38 101 ASP A C 1
ATOM 770 O O . ASP A 1 101 ? 9.318 -5.340 -21.264 1.00 93.38 101 ASP A O 1
ATOM 774 N N . PRO A 1 102 ? 10.012 -7.445 -20.900 1.00 92.62 102 PRO A N 1
ATOM 775 C CA . PRO A 1 102 ? 10.892 -7.490 -22.071 1.00 92.62 102 PRO A CA 1
ATOM 776 C C . PRO A 1 102 ? 10.198 -7.208 -23.412 1.00 92.62 102 PRO A C 1
ATOM 778 O O . PRO A 1 102 ? 10.863 -6.826 -24.370 1.00 92.62 102 PRO A O 1
ATOM 781 N N . GLY A 1 103 ? 8.882 -7.418 -23.503 1.00 94.44 103 GLY A N 1
ATOM 782 C CA . GLY A 1 103 ? 8.071 -7.105 -24.679 1.00 94.44 103 GLY A CA 1
ATOM 783 C C . GLY A 1 103 ? 7.585 -5.654 -24.741 1.00 94.44 103 GLY A C 1
ATOM 784 O O . GLY A 1 103 ? 6.969 -5.264 -25.735 1.00 94.44 103 GLY A O 1
ATOM 785 N N . HIS A 1 104 ? 7.825 -4.843 -23.706 1.00 94.19 104 HIS A N 1
ATOM 786 C CA . HIS A 1 104 ? 7.422 -3.442 -23.692 1.00 94.19 104 HIS A CA 1
ATOM 787 C C . HIS A 1 104 ? 8.286 -2.608 -24.661 1.00 94.19 104 HIS A C 1
ATOM 789 O O . HIS A 1 104 ? 9.505 -2.777 -24.685 1.00 94.19 104 HIS A O 1
ATOM 795 N N . PRO A 1 105 ? 7.725 -1.634 -25.408 1.00 93.94 105 PRO A N 1
ATOM 796 C CA . PRO A 1 105 ? 8.501 -0.798 -26.338 1.00 93.94 105 PRO A CA 1
ATOM 797 C C . PRO A 1 105 ? 9.669 -0.021 -25.709 1.00 93.94 105 PRO A C 1
ATOM 799 O O . PRO A 1 105 ? 10.582 0.398 -26.413 1.00 93.94 105 PRO A O 1
ATOM 802 N N . LEU A 1 106 ? 9.624 0.186 -24.391 1.00 92.88 106 LEU A N 1
ATOM 803 C CA . LEU A 1 106 ? 10.657 0.868 -23.600 1.00 92.88 106 LEU A CA 1
ATOM 804 C C . LEU A 1 106 ? 11.518 -0.092 -22.764 1.00 92.88 106 LEU A C 1
ATOM 806 O O . LEU A 1 106 ? 12.263 0.366 -21.907 1.00 92.88 106 LEU A O 1
ATOM 810 N N . ALA A 1 107 ? 11.434 -1.408 -22.980 1.00 92.12 107 ALA A N 1
ATOM 811 C CA . ALA A 1 107 ? 12.189 -2.391 -22.197 1.00 92.12 107 ALA A CA 1
ATOM 812 C C . ALA A 1 107 ? 13.716 -2.177 -22.257 1.00 92.12 107 ALA A C 1
ATOM 814 O O . ALA A 1 107 ? 14.436 -2.521 -21.316 1.00 92.12 107 ALA A O 1
ATOM 815 N N . ASP A 1 108 ? 14.198 -1.601 -23.364 1.00 93.12 108 ASP A N 1
ATOM 816 C CA . ASP A 1 108 ? 15.605 -1.263 -23.604 1.00 93.12 108 ASP A CA 1
ATOM 817 C C . ASP A 1 108 ? 15.954 0.208 -23.340 1.00 93.12 108 ASP A C 1
ATOM 819 O O . ASP A 1 108 ? 17.095 0.619 -23.558 1.00 93.12 108 ASP A O 1
ATOM 823 N N . ASP A 1 109 ? 15.009 0.996 -22.819 1.00 92.50 109 ASP A N 1
ATOM 824 C CA . ASP A 1 109 ? 15.295 2.357 -22.374 1.00 92.50 109 ASP A CA 1
ATOM 825 C C . ASP A 1 109 ? 16.306 2.332 -21.203 1.00 92.50 109 ASP A C 1
ATOM 827 O O . ASP A 1 109 ? 16.142 1.540 -20.263 1.00 92.50 109 ASP A O 1
ATOM 831 N N . PRO A 1 110 ? 17.357 3.178 -21.216 1.00 90.31 110 PRO A N 1
ATOM 832 C CA . PRO A 1 110 ? 18.358 3.216 -20.152 1.00 90.31 110 PRO A CA 1
ATOM 833 C C . PRO A 1 110 ? 17.781 3.427 -18.747 1.00 90.31 110 PRO A C 1
ATOM 835 O O . PRO A 1 110 ? 18.317 2.871 -17.786 1.00 90.31 110 PRO A O 1
ATOM 838 N N . GLU A 1 111 ? 16.693 4.190 -18.608 1.00 87.50 111 GLU A N 1
ATOM 839 C CA . GLU A 1 111 ? 16.029 4.417 -17.322 1.00 87.50 111 GLU A CA 1
ATOM 840 C C . GLU A 1 111 ? 15.330 3.146 -16.827 1.00 87.50 111 GLU A C 1
ATOM 842 O O . GLU A 1 111 ? 15.450 2.781 -15.654 1.00 87.50 111 GLU A O 1
ATOM 847 N N . VAL A 1 112 ? 14.682 2.407 -17.731 1.00 89.00 112 VAL A N 1
ATOM 848 C CA . VAL A 1 112 ? 14.054 1.115 -17.420 1.00 89.00 112 VAL A CA 1
ATOM 849 C C . VAL A 1 112 ? 15.108 0.069 -17.058 1.00 89.00 112 VAL A C 1
ATOM 851 O O . VAL A 1 112 ? 14.973 -0.608 -16.037 1.00 89.00 112 VAL A O 1
ATOM 854 N N . LYS A 1 113 ? 16.201 -0.042 -17.822 1.00 88.44 113 LYS A N 1
ATOM 855 C CA . LYS A 1 113 ? 17.303 -0.967 -17.497 1.00 88.44 113 LYS A CA 1
ATOM 856 C C . LYS A 1 113 ? 17.940 -0.637 -16.159 1.00 88.44 113 LYS A C 1
ATOM 858 O O . LYS A 1 113 ? 18.109 -1.523 -15.327 1.00 88.44 113 LYS A O 1
ATOM 863 N N . ARG A 1 114 ? 18.204 0.645 -15.889 1.00 83.94 114 ARG A N 1
ATOM 864 C CA . ARG A 1 114 ? 18.745 1.097 -14.600 1.00 83.94 114 ARG A CA 1
ATOM 865 C C . ARG A 1 114 ? 17.892 0.624 -13.425 1.00 83.94 114 ARG A C 1
ATOM 867 O O . ARG A 1 114 ? 18.431 0.274 -12.375 1.00 83.94 114 ARG A O 1
ATOM 874 N N . TYR A 1 115 ? 16.578 0.612 -13.605 1.00 80.12 115 TYR A N 1
ATOM 875 C CA . TYR A 1 115 ? 15.648 0.096 -12.620 1.00 80.12 115 TYR A CA 1
ATOM 876 C C . TYR A 1 115 ? 15.697 -1.436 -12.485 1.00 80.12 115 TYR A C 1
ATOM 878 O O . TYR A 1 115 ? 15.812 -1.963 -11.373 1.00 80.12 115 TYR A O 1
ATOM 886 N N . VAL A 1 116 ? 15.592 -2.153 -13.607 1.00 83.19 116 VAL A N 1
ATOM 887 C CA . VAL A 1 116 ? 15.531 -3.623 -13.651 1.00 83.19 116 VAL A CA 1
ATOM 888 C C . VAL A 1 116 ? 16.831 -4.252 -13.143 1.00 83.19 116 VAL A C 1
ATOM 890 O O . VAL A 1 116 ? 16.782 -5.206 -12.362 1.00 83.19 116 VAL A O 1
ATOM 893 N N . ASP A 1 117 ? 17.971 -3.664 -13.500 1.00 86.06 117 ASP A N 1
ATOM 894 C CA . ASP A 1 117 ? 19.311 -4.182 -13.219 1.00 86.06 117 ASP A CA 1
ATOM 895 C C . ASP A 1 117 ? 19.817 -3.820 -11.811 1.00 86.06 117 ASP A C 1
ATOM 897 O O . ASP A 1 117 ? 20.870 -4.291 -11.372 1.00 86.06 117 ASP A O 1
ATOM 901 N N . ALA A 1 118 ? 19.090 -2.990 -11.054 1.00 84.94 118 ALA A N 1
ATOM 902 C CA . ALA A 1 118 ? 19.492 -2.611 -9.705 1.00 84.94 118 ALA A CA 1
ATOM 903 C C . ALA A 1 118 ? 19.430 -3.816 -8.745 1.00 84.94 118 ALA A C 1
ATOM 905 O O . ALA A 1 118 ? 18.359 -4.298 -8.386 1.00 84.94 118 ALA A O 1
ATOM 906 N N . THR A 1 119 ? 20.573 -4.287 -8.243 1.00 83.12 119 THR A N 1
ATOM 907 C CA . THR A 1 119 ? 20.637 -5.481 -7.369 1.00 83.12 119 THR A CA 1
ATOM 908 C C . THR A 1 119 ? 20.785 -5.177 -5.880 1.00 83.12 119 THR A C 1
ATOM 910 O O . THR A 1 119 ? 20.582 -6.062 -5.054 1.00 83.12 119 THR A O 1
ATOM 913 N N . THR A 1 120 ? 21.097 -3.935 -5.498 1.00 84.75 120 THR A N 1
ATOM 914 C CA . THR A 1 120 ? 21.301 -3.555 -4.088 1.00 84.75 120 THR A CA 1
ATOM 915 C C . THR A 1 120 ? 20.222 -2.599 -3.592 1.00 84.75 120 THR A C 1
ATOM 917 O O . THR A 1 120 ? 19.724 -1.764 -4.349 1.00 84.75 120 THR A O 1
ATOM 920 N N . VAL A 1 121 ? 19.911 -2.655 -2.291 1.00 80.31 121 VAL A N 1
ATOM 921 C CA . VAL A 1 121 ? 18.994 -1.703 -1.631 1.00 80.31 121 VAL A CA 1
ATOM 922 C C . VAL A 1 121 ? 19.445 -0.259 -1.860 1.00 80.31 121 VAL A C 1
ATOM 924 O O . VAL A 1 121 ? 18.626 0.606 -2.157 1.00 80.31 121 VAL A O 1
ATOM 927 N N . LYS A 1 122 ? 20.758 -0.000 -1.800 1.00 82.69 122 LYS A N 1
ATOM 928 C CA . LYS A 1 122 ? 21.333 1.327 -2.051 1.00 82.69 122 LYS A CA 1
ATOM 929 C C . LYS A 1 122 ? 21.098 1.798 -3.490 1.00 82.69 122 LYS A C 1
ATOM 931 O O . LYS A 1 122 ? 20.700 2.942 -3.684 1.00 82.69 122 LYS A O 1
ATOM 936 N N . ALA A 1 123 ? 21.328 0.938 -4.486 1.00 83.38 123 ALA A N 1
ATOM 937 C CA . ALA A 1 123 ? 21.102 1.279 -5.892 1.00 83.38 123 ALA A CA 1
ATOM 938 C C . ALA A 1 123 ? 19.617 1.553 -6.173 1.00 83.38 123 ALA A C 1
ATOM 940 O O . ALA A 1 123 ? 19.287 2.565 -6.787 1.00 83.38 123 ALA A O 1
ATOM 941 N N . ARG A 1 124 ? 18.729 0.703 -5.642 1.00 81.25 124 ARG A N 1
ATOM 942 C CA . ARG A 1 124 ? 17.270 0.862 -5.744 1.00 81.25 124 ARG A CA 1
ATOM 943 C C . ARG A 1 124 ? 16.794 2.161 -5.091 1.00 81.25 124 ARG A C 1
ATOM 945 O O . ARG A 1 124 ? 16.105 2.953 -5.725 1.00 81.25 124 ARG A O 1
ATOM 952 N N . GLY A 1 125 ? 17.236 2.431 -3.862 1.00 78.12 125 GLY A N 1
ATOM 953 C CA . GLY A 1 125 ? 16.890 3.653 -3.134 1.00 78.12 125 GLY A CA 1
ATOM 954 C C . GLY A 1 125 ? 17.401 4.932 -3.806 1.00 78.12 125 GLY A C 1
ATOM 955 O O . GLY A 1 125 ? 16.703 5.940 -3.808 1.00 78.12 125 GLY A O 1
ATOM 956 N N . GLY A 1 126 ? 18.588 4.893 -4.418 1.00 76.69 126 GLY A N 1
ATOM 957 C CA . GLY A 1 126 ? 19.154 6.036 -5.142 1.00 76.69 126 GLY A CA 1
ATOM 958 C C . GLY A 1 126 ? 18.442 6.371 -6.457 1.00 76.69 126 GLY A C 1
ATOM 959 O O . GLY A 1 126 ? 18.586 7.488 -6.947 1.00 76.69 126 GLY A O 1
ATOM 960 N N . TYR A 1 127 ? 17.688 5.432 -7.034 1.00 72.38 127 TYR A N 1
ATOM 961 C CA . TYR A 1 127 ? 16.954 5.638 -8.285 1.00 72.38 127 TYR A CA 1
ATOM 962 C C . TYR A 1 127 ? 15.558 6.240 -8.079 1.00 72.38 127 TYR A C 1
ATOM 964 O O . TYR A 1 127 ? 15.095 7.008 -8.919 1.00 72.38 127 TYR A O 1
ATOM 972 N N . LEU A 1 128 ? 14.910 5.941 -6.947 1.00 75.31 128 LEU A N 1
ATOM 973 C CA . LEU A 1 128 ? 13.520 6.319 -6.660 1.00 75.31 128 LEU A CA 1
ATOM 974 C C . LEU A 1 128 ? 13.147 7.781 -6.981 1.00 75.31 128 LEU A C 1
ATOM 976 O O . LEU A 1 128 ? 12.086 7.973 -7.575 1.00 75.31 128 LEU A O 1
ATOM 980 N N . PRO A 1 129 ? 13.967 8.805 -6.657 1.00 72.62 129 PRO A N 1
ATOM 981 C CA . PRO A 1 129 ? 13.623 10.187 -6.992 1.00 72.62 129 PRO A CA 1
ATOM 982 C C . PRO A 1 129 ? 13.475 10.443 -8.502 1.00 72.62 129 PRO A C 1
ATOM 984 O O . PRO A 1 129 ? 12.530 11.111 -8.904 1.00 72.62 129 PRO A O 1
ATOM 987 N N . GLY A 1 130 ? 14.367 9.894 -9.336 1.00 71.62 130 GLY A N 1
ATOM 988 C CA . GLY A 1 130 ? 14.289 10.029 -10.800 1.00 71.62 130 GLY A CA 1
ATOM 989 C C . GLY A 1 130 ? 13.229 9.117 -11.423 1.00 71.62 130 GLY A C 1
ATOM 990 O O . GLY A 1 130 ? 12.543 9.503 -12.367 1.00 71.62 130 GLY A O 1
ATOM 991 N N . ALA A 1 131 ? 13.024 7.941 -10.822 1.00 77.06 131 ALA A N 1
ATOM 992 C CA . ALA A 1 131 ? 12.013 6.975 -11.238 1.00 77.06 131 ALA A CA 1
ATOM 993 C C . ALA A 1 131 ? 10.609 7.580 -11.275 1.00 77.06 131 ALA A C 1
ATOM 995 O O . ALA A 1 131 ? 9.852 7.316 -12.199 1.00 77.06 131 ALA A O 1
ATOM 996 N N . GLN A 1 132 ? 10.247 8.381 -10.268 1.00 81.25 132 GLN A N 1
ATOM 997 C CA . GLN A 1 132 ? 8.901 8.946 -10.165 1.00 81.25 132 GLN A CA 1
ATOM 998 C C . GLN A 1 132 ? 8.564 9.861 -11.342 1.00 81.25 132 GLN A C 1
ATOM 1000 O O . GLN A 1 132 ? 7.457 9.780 -11.866 1.00 81.25 132 GLN A O 1
ATOM 1005 N N . GLU A 1 133 ? 9.504 10.703 -11.775 1.00 85.25 133 GLU A N 1
ATOM 1006 C CA . GLU A 1 133 ? 9.303 11.588 -12.924 1.00 85.25 133 GLU A CA 1
ATOM 1007 C C . GLU A 1 133 ? 9.182 10.782 -14.221 1.00 85.25 133 GLU A C 1
ATOM 1009 O O . GLU A 1 133 ? 8.222 10.960 -14.972 1.00 85.25 133 GLU A O 1
ATOM 1014 N N . PHE A 1 134 ? 10.099 9.836 -14.444 1.00 87.50 134 PHE A N 1
ATOM 1015 C CA . PHE A 1 134 ? 10.059 8.970 -15.620 1.00 87.50 134 PHE A CA 1
ATOM 1016 C C . PHE A 1 134 ? 8.755 8.163 -15.688 1.00 87.50 134 PHE A C 1
ATOM 1018 O O . PHE A 1 134 ? 8.086 8.133 -16.718 1.00 87.50 134 PHE A O 1
ATOM 1025 N N . VAL A 1 135 ? 8.350 7.550 -14.578 1.00 88.12 135 VAL A N 1
ATOM 1026 C CA . VAL A 1 135 ? 7.115 6.765 -14.476 1.00 88.12 135 VAL A CA 1
ATOM 1027 C C . VAL A 1 135 ? 5.881 7.635 -14.677 1.00 88.12 135 VAL A C 1
ATOM 1029 O O . VAL A 1 135 ? 4.942 7.194 -15.331 1.00 88.12 135 VAL A O 1
ATOM 1032 N N . ALA A 1 136 ? 5.874 8.868 -14.169 1.00 87.94 136 ALA A N 1
ATOM 1033 C CA . ALA A 1 136 ? 4.769 9.795 -14.389 1.00 87.94 136 ALA A CA 1
ATOM 1034 C C . ALA A 1 136 ? 4.610 10.167 -15.871 1.00 87.94 136 ALA A C 1
ATOM 1036 O O . ALA A 1 136 ? 3.484 10.232 -16.362 1.00 87.94 136 ALA A O 1
ATOM 1037 N N . LEU A 1 137 ? 5.719 10.375 -16.591 1.00 89.81 137 LEU A N 1
ATOM 1038 C CA . LEU A 1 137 ? 5.711 10.676 -18.029 1.00 89.81 137 LEU A CA 1
ATOM 1039 C C . LEU A 1 137 ? 5.233 9.498 -18.886 1.00 89.81 137 LEU A C 1
ATOM 1041 O O . LEU A 1 137 ? 4.654 9.714 -19.949 1.00 89.81 137 LEU A O 1
ATOM 1045 N N . HIS A 1 138 ? 5.450 8.271 -18.414 1.00 90.25 138 HIS A N 1
ATOM 1046 C CA . HIS A 1 138 ? 5.086 7.035 -19.112 1.00 90.25 138 HIS A CA 1
ATOM 1047 C C . HIS A 1 138 ? 3.887 6.321 -18.475 1.00 90.25 138 HIS A C 1
ATOM 1049 O O . HIS A 1 138 ? 3.638 5.147 -18.751 1.00 90.25 138 HIS A O 1
ATOM 1055 N N . ALA A 1 139 ? 3.138 7.014 -17.614 1.00 88.12 139 ALA A N 1
ATOM 1056 C CA . ALA A 1 139 ? 1.941 6.469 -17.004 1.00 88.12 139 ALA A CA 1
ATOM 1057 C C . ALA A 1 139 ? 0.862 6.274 -18.075 1.00 88.12 139 ALA A C 1
ATOM 1059 O O . ALA A 1 139 ? 0.384 7.230 -18.688 1.00 88.12 139 ALA A O 1
ATOM 1060 N N . ASP A 1 140 ? 0.458 5.023 -18.272 1.00 89.44 140 ASP A N 1
ATOM 1061 C CA . ASP A 1 140 ? -0.572 4.652 -19.230 1.00 89.44 140 ASP A CA 1
ATOM 1062 C C . ASP A 1 140 ? -1.861 4.225 -18.510 1.00 89.44 140 ASP A C 1
ATOM 1064 O O . ASP A 1 140 ? -1.864 3.384 -17.607 1.00 89.44 140 ASP A O 1
ATOM 1068 N N . ALA A 1 141 ? -2.986 4.812 -18.925 1.00 90.81 141 ALA A N 1
ATOM 1069 C CA . ALA A 1 141 ? -4.282 4.561 -18.300 1.00 90.81 141 ALA A CA 1
ATOM 1070 C C . ALA A 1 141 ? -4.775 3.120 -18.512 1.00 90.81 141 ALA A C 1
ATOM 1072 O O . ALA A 1 141 ? -5.571 2.619 -17.717 1.00 90.81 141 ALA A O 1
ATOM 1073 N N . GLN A 1 142 ? -4.346 2.452 -19.586 1.00 93.31 142 GLN A N 1
ATOM 1074 C CA . GLN A 1 142 ? -4.710 1.065 -19.841 1.00 93.31 142 GLN A CA 1
ATOM 1075 C C . GLN A 1 142 ? -3.893 0.104 -18.975 1.00 93.31 142 GLN A C 1
ATOM 1077 O O . GLN A 1 142 ? -4.477 -0.833 -18.429 1.00 93.31 142 GLN A O 1
ATOM 1082 N N . VAL A 1 143 ? -2.597 0.360 -18.783 1.00 94.75 143 VAL A N 1
ATOM 1083 C CA . VAL A 1 143 ? -1.751 -0.357 -17.813 1.00 94.75 143 VAL A CA 1
ATOM 1084 C C . VAL A 1 143 ? -2.351 -0.248 -16.415 1.00 94.75 143 VAL A C 1
ATOM 1086 O O . VAL A 1 143 ? -2.593 -1.267 -15.771 1.00 94.75 143 VAL A O 1
ATOM 1089 N N . PHE A 1 144 ? -2.682 0.972 -15.994 1.00 94.00 144 PHE A N 1
ATOM 1090 C CA . PHE A 1 144 ? -3.315 1.248 -14.708 1.00 94.00 144 PHE A CA 1
ATOM 1091 C C . PHE A 1 144 ? -4.629 0.473 -14.515 1.00 94.00 144 PHE A C 1
ATOM 1093 O O . PHE A 1 144 ? -4.809 -0.230 -13.520 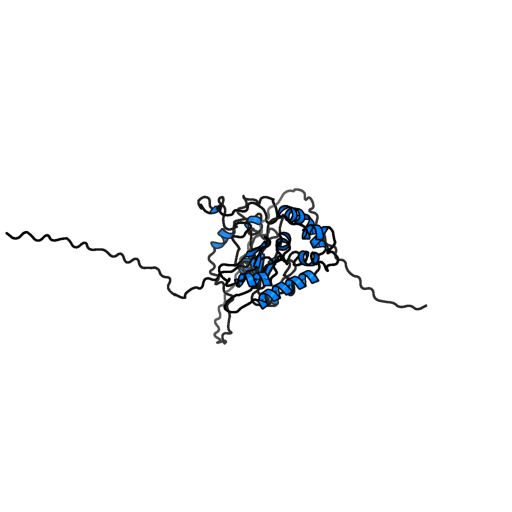1.00 94.00 144 PHE A O 1
ATOM 1100 N N . ARG A 1 145 ? -5.539 0.541 -15.497 1.00 94.69 145 ARG A N 1
ATOM 1101 C CA . ARG A 1 145 ? -6.807 -0.204 -15.467 1.00 94.69 145 ARG A CA 1
ATOM 1102 C C . ARG A 1 145 ? -6.617 -1.708 -15.395 1.00 94.69 145 ARG A C 1
ATOM 1104 O O . ARG A 1 145 ? -7.309 -2.368 -14.631 1.00 94.69 145 ARG A O 1
ATOM 1111 N N . THR A 1 146 ? -5.715 -2.239 -16.214 1.00 96.44 146 THR A N 1
ATOM 1112 C CA . THR A 1 146 ? -5.466 -3.682 -16.290 1.00 96.44 146 THR A CA 1
ATOM 1113 C C . THR A 1 146 ? -4.899 -4.181 -14.965 1.00 96.44 146 THR A C 1
ATOM 1115 O O . THR A 1 146 ? -5.363 -5.184 -14.435 1.00 96.44 146 THR A O 1
ATOM 1118 N N . ALA A 1 147 ? -3.960 -3.433 -14.381 1.00 97.56 147 ALA A N 1
ATOM 1119 C CA . ALA A 1 147 ? -3.418 -3.706 -13.057 1.00 97.56 147 ALA A CA 1
ATOM 1120 C C . ALA A 1 147 ? -4.499 -3.723 -11.970 1.00 97.56 147 ALA A C 1
ATOM 1122 O O . ALA A 1 147 ? -4.563 -4.658 -11.176 1.00 97.56 147 ALA A O 1
ATOM 1123 N N . TRP A 1 148 ? -5.376 -2.718 -11.959 1.00 97.69 148 TRP A N 1
ATOM 1124 C CA . TRP A 1 148 ? -6.479 -2.667 -11.007 1.00 97.69 148 TRP A CA 1
ATOM 1125 C C . TRP A 1 148 ? -7.447 -3.841 -11.160 1.00 97.69 148 TRP A C 1
ATOM 1127 O O . TRP A 1 148 ? -7.788 -4.494 -10.177 1.00 97.69 148 TRP A O 1
ATOM 1137 N N . GLN A 1 149 ? -7.862 -4.137 -12.392 1.00 97.38 149 GLN A N 1
ATOM 1138 C CA . GLN A 1 149 ? -8.751 -5.261 -12.681 1.00 97.38 149 GLN A CA 1
ATOM 1139 C C . GLN A 1 149 ? -8.141 -6.592 -12.244 1.00 97.38 149 GLN A C 1
ATOM 1141 O O . GLN A 1 149 ? -8.864 -7.442 -11.733 1.00 97.38 149 GLN A O 1
ATOM 1146 N N . GLU A 1 150 ? -6.825 -6.757 -12.384 1.00 98.06 150 GLU A N 1
ATOM 1147 C CA . GLU A 1 150 ? -6.132 -7.955 -11.920 1.00 98.06 150 GLU A CA 1
ATOM 1148 C C . GLU A 1 150 ? -6.135 -8.074 -10.391 1.00 98.06 150 GLU A C 1
ATOM 1150 O O . GLU A 1 150 ? -6.397 -9.152 -9.867 1.00 98.06 150 GLU A O 1
ATOM 1155 N N . ILE A 1 151 ? -5.925 -6.975 -9.658 1.00 98.44 151 ILE A N 1
ATOM 1156 C CA . ILE A 1 151 ? -6.020 -6.959 -8.186 1.00 98.44 151 ILE A CA 1
ATOM 1157 C C . ILE A 1 151 ? -7.433 -7.333 -7.724 1.00 98.44 151 ILE A C 1
ATOM 1159 O O . ILE A 1 151 ? -7.591 -8.165 -6.827 1.00 98.44 151 ILE A O 1
ATOM 1163 N N . VAL A 1 152 ? -8.459 -6.753 -8.358 1.00 98.25 152 VAL A N 1
ATOM 1164 C CA . VAL A 1 152 ? -9.870 -7.072 -8.093 1.00 98.25 152 VAL A CA 1
ATOM 1165 C C . VAL A 1 152 ? -10.143 -8.552 -8.362 1.00 98.25 152 VAL A C 1
ATOM 1167 O O . VAL A 1 152 ? -10.691 -9.250 -7.511 1.00 98.25 152 VAL A O 1
ATOM 1170 N N . ALA A 1 153 ? -9.729 -9.052 -9.528 1.00 98.25 153 ALA A N 1
ATOM 1171 C CA . ALA A 1 153 ? -9.951 -10.436 -9.917 1.00 98.25 153 ALA A CA 1
ATOM 1172 C C . ALA A 1 153 ? -9.207 -11.419 -8.999 1.00 98.25 153 ALA A C 1
ATOM 1174 O O . ALA A 1 153 ? -9.764 -12.457 -8.652 1.00 98.25 153 ALA A O 1
ATOM 1175 N N . ALA A 1 154 ? -7.989 -11.093 -8.562 1.00 98.62 154 ALA A N 1
ATOM 1176 C CA . ALA A 1 154 ? -7.240 -11.907 -7.612 1.00 98.62 154 ALA A CA 1
ATOM 1177 C C . ALA A 1 154 ? -7.948 -11.996 -6.254 1.00 98.62 154 ALA A C 1
ATOM 1179 O O . ALA A 1 154 ? -8.087 -13.094 -5.719 1.00 98.62 154 ALA A O 1
ATOM 1180 N N . ALA A 1 155 ? -8.460 -10.879 -5.721 1.00 98.44 155 ALA A N 1
ATOM 1181 C CA . ALA A 1 155 ? -9.247 -10.904 -4.487 1.00 98.44 155 ALA A CA 1
ATOM 1182 C C . ALA A 1 155 ? -10.432 -11.879 -4.607 1.00 98.44 155 ALA A C 1
ATOM 1184 O O . ALA A 1 155 ? -10.600 -12.748 -3.754 1.00 98.44 155 ALA A O 1
ATOM 1185 N N . GLU A 1 156 ? -11.198 -11.799 -5.695 1.00 98.00 156 GLU A N 1
ATOM 1186 C CA . GLU A 1 156 ? -12.349 -12.679 -5.933 1.00 98.00 156 GLU A CA 1
ATOM 1187 C C . GLU A 1 156 ? -11.950 -14.154 -6.102 1.00 98.00 156 GLU A C 1
ATOM 1189 O O . GLU A 1 156 ? -12.559 -15.032 -5.492 1.00 98.00 156 GLU A O 1
ATOM 1194 N N . ARG A 1 157 ? -10.900 -14.450 -6.883 1.00 98.06 157 ARG A N 1
ATOM 1195 C CA . ARG A 1 157 ? -10.428 -15.830 -7.119 1.00 98.06 157 ARG A CA 1
ATOM 1196 C C . ARG A 1 157 ? -10.007 -16.545 -5.837 1.00 98.06 157 ARG A C 1
ATOM 1198 O O . ARG A 1 157 ? -10.158 -17.763 -5.745 1.00 98.06 157 ARG A O 1
ATOM 1205 N N . HIS A 1 158 ? -9.453 -15.806 -4.877 1.00 98.25 158 HIS A N 1
ATOM 1206 C CA . HIS A 1 158 ? -8.922 -16.363 -3.630 1.00 98.25 158 HIS A CA 1
ATOM 1207 C C . HIS A 1 158 ? -9.873 -16.239 -2.439 1.00 98.25 158 HIS A C 1
ATOM 1209 O O . HIS A 1 158 ? -9.578 -16.780 -1.371 1.00 98.25 158 HIS A O 1
ATOM 1215 N N . TYR A 1 159 ? -11.031 -15.594 -2.606 1.00 98.00 159 TYR A N 1
ATOM 1216 C CA . TYR A 1 159 ? -12.072 -15.593 -1.585 1.00 98.00 159 TYR A CA 1
ATOM 1217 C C . TYR A 1 159 ? -12.559 -17.023 -1.318 1.00 98.00 159 TYR A C 1
ATOM 1219 O O . TYR A 1 159 ? -13.026 -17.725 -2.218 1.00 98.00 159 TYR A O 1
ATOM 1227 N N . ARG A 1 160 ? -12.500 -17.459 -0.057 1.00 96.75 160 ARG A N 1
ATOM 1228 C CA . ARG A 1 160 ? -13.027 -18.758 0.373 1.00 96.75 160 ARG A CA 1
ATOM 1229 C C . ARG A 1 160 ? -13.895 -18.587 1.608 1.00 96.75 160 ARG A C 1
ATOM 1231 O O . ARG A 1 160 ? -13.402 -18.382 2.718 1.00 96.75 160 ARG A O 1
ATOM 1238 N N . ALA A 1 161 ? -15.206 -18.690 1.406 1.00 94.38 161 ALA A N 1
ATOM 1239 C CA . ALA A 1 161 ? -16.192 -18.530 2.466 1.00 94.38 161 ALA A CA 1
ATOM 1240 C C . ALA A 1 161 ? -15.882 -19.441 3.667 1.00 94.38 161 ALA A C 1
ATOM 1242 O O . ALA A 1 161 ? -15.726 -20.652 3.525 1.00 94.38 161 ALA A O 1
ATOM 1243 N N . GLY A 1 162 ? -15.804 -18.841 4.856 1.00 91.81 162 GLY A N 1
ATOM 1244 C CA . GLY A 1 162 ? -15.538 -19.550 6.109 1.00 91.81 162 GLY A CA 1
ATOM 1245 C C . GLY A 1 162 ? -14.069 -19.881 6.386 1.00 91.81 162 GLY A C 1
ATOM 1246 O O . GLY A 1 162 ? -13.791 -20.355 7.483 1.00 91.81 162 GLY A O 1
ATOM 1247 N N . THR A 1 163 ? -13.139 -19.621 5.457 1.00 94.12 163 THR A N 1
ATOM 1248 C CA . THR A 1 163 ? -11.703 -19.891 5.672 1.00 94.12 163 THR A CA 1
ATOM 1249 C C . THR A 1 163 ? -10.799 -18.690 5.405 1.00 94.12 163 THR A C 1
ATOM 1251 O O . THR A 1 163 ? -9.906 -18.441 6.199 1.00 94.12 163 THR A O 1
ATOM 1254 N N . LEU A 1 164 ? -11.014 -17.945 4.314 1.00 97.62 164 LEU A N 1
ATOM 1255 C CA . LEU A 1 164 ? -10.231 -16.753 3.974 1.00 97.62 164 LEU A CA 1
ATOM 1256 C C . LEU A 1 164 ? -11.143 -15.695 3.354 1.00 97.62 164 LEU A C 1
ATOM 1258 O O . LEU A 1 164 ? -11.675 -15.877 2.257 1.00 97.62 164 LEU A O 1
ATOM 1262 N N . THR A 1 165 ? -11.301 -14.571 4.048 1.00 97.75 165 THR A N 1
ATOM 1263 C CA . THR A 1 165 ? -11.992 -13.394 3.512 1.00 97.75 165 THR A CA 1
ATOM 1264 C C . THR A 1 165 ? -10.988 -12.467 2.844 1.00 97.75 165 THR A C 1
ATOM 1266 O O . THR A 1 165 ? -10.202 -11.800 3.509 1.00 97.75 165 THR A O 1
ATOM 1269 N N . THR A 1 166 ? -11.018 -12.391 1.524 1.00 98.19 166 THR A N 1
ATOM 1270 C CA . THR A 1 166 ? -10.280 -11.369 0.786 1.00 98.19 166 THR A CA 1
ATOM 1271 C C . THR A 1 166 ? -11.094 -10.079 0.717 1.00 98.19 166 THR A C 1
ATOM 1273 O O . THR A 1 166 ? -12.328 -10.100 0.736 1.00 98.19 166 THR A O 1
ATOM 1276 N N . PHE A 1 167 ? -10.408 -8.943 0.637 1.00 97.88 167 PHE A N 1
ATOM 1277 C CA . PHE A 1 167 ? -11.041 -7.665 0.340 1.00 97.88 167 PHE A CA 1
ATOM 1278 C C . PHE A 1 167 ? -10.431 -7.045 -0.906 1.00 97.88 167 PHE A C 1
ATOM 1280 O O . PHE A 1 167 ? -9.213 -7.032 -1.078 1.00 97.88 167 PHE A O 1
ATOM 1287 N N . ILE A 1 168 ? -11.288 -6.452 -1.733 1.00 98.31 168 ILE A N 1
ATOM 1288 C CA . ILE A 1 168 ? -10.836 -5.533 -2.768 1.00 98.31 168 ILE A CA 1
ATOM 1289 C C . ILE A 1 168 ? -10.400 -4.239 -2.079 1.00 98.31 168 ILE A C 1
ATOM 1291 O O . ILE A 1 168 ? -11.163 -3.640 -1.311 1.00 98.31 168 ILE A O 1
ATOM 1295 N N . GLY A 1 169 ? -9.186 -3.787 -2.373 1.00 97.31 169 GLY A N 1
ATOM 1296 C CA . GLY A 1 169 ? -8.657 -2.556 -1.815 1.00 97.31 169 GLY A CA 1
ATOM 1297 C C . GLY A 1 169 ? -7.468 -2.013 -2.587 1.00 97.31 169 GLY A C 1
ATOM 1298 O O . GLY A 1 169 ? -6.939 -2.649 -3.491 1.00 97.31 169 GLY A O 1
ATOM 1299 N N . TYR A 1 170 ? -7.089 -0.790 -2.250 1.00 97.56 170 TYR A N 1
ATOM 1300 C CA . TYR A 1 170 ? -5.911 -0.115 -2.784 1.00 97.56 170 TYR A CA 1
ATOM 1301 C C . TYR A 1 170 ? -5.440 0.929 -1.775 1.00 97.56 170 TYR A C 1
ATOM 1303 O O . TYR A 1 170 ? -6.211 1.356 -0.909 1.00 97.56 170 TYR A O 1
ATOM 1311 N N . GLU A 1 171 ? -4.202 1.388 -1.897 1.00 96.44 171 GLU A N 1
ATOM 1312 C CA . GLU A 1 171 ? -3.719 2.507 -1.100 1.00 96.44 171 GLU A CA 1
ATOM 1313 C C . GLU A 1 171 ? -3.878 3.824 -1.863 1.00 96.44 171 GLU A C 1
ATOM 1315 O O . GLU A 1 171 ? -3.316 4.044 -2.939 1.00 96.44 171 GLU A O 1
ATOM 1320 N N . TYR A 1 172 ? -4.658 4.731 -1.285 1.00 93.94 172 TYR A N 1
ATOM 1321 C CA . TYR A 1 172 ? -4.767 6.109 -1.726 1.00 93.94 172 TYR A CA 1
ATOM 1322 C C . TYR A 1 172 ? -3.565 6.903 -1.200 1.00 93.94 172 TYR A C 1
ATOM 1324 O O . TYR A 1 172 ? -3.399 7.024 0.012 1.00 93.94 172 TYR A O 1
ATOM 1332 N N . THR A 1 173 ? -2.752 7.464 -2.104 1.00 88.31 173 THR A N 1
ATOM 1333 C CA . THR A 1 173 ? -1.358 7.896 -1.845 1.00 88.31 173 THR A CA 1
ATOM 1334 C C . THR A 1 173 ? -1.122 9.431 -1.843 1.00 88.31 173 THR A C 1
ATOM 1336 O O . THR A 1 173 ? -0.185 9.908 -2.488 1.00 88.31 173 THR A O 1
ATOM 1339 N N . PRO A 1 174 ? -1.950 10.297 -1.217 1.00 87.62 174 PRO A N 1
ATOM 1340 C CA . PRO A 1 174 ? -1.681 11.732 -1.229 1.00 87.62 174 PRO A CA 1
ATOM 1341 C C . PRO A 1 174 ? -0.587 12.103 -0.219 1.00 87.62 174 PRO A C 1
ATOM 1343 O O . PRO A 1 174 ? -0.440 11.492 0.837 1.00 87.62 174 PRO A O 1
ATOM 1346 N N . SER A 1 175 ? 0.125 13.194 -0.484 1.00 86.44 175 SER A N 1
ATOM 1347 C CA . SER A 1 175 ? 1.072 13.789 0.461 1.00 86.44 175 SER A CA 1
ATOM 1348 C C . SER A 1 175 ? 0.898 15.306 0.531 1.00 86.44 175 SER A C 1
ATOM 1350 O O . SER A 1 175 ? 0.281 15.922 -0.344 1.00 86.44 175 SER A O 1
ATOM 1352 N N . ARG A 1 176 ? 1.406 15.920 1.604 1.00 84.12 176 ARG A N 1
ATOM 1353 C CA . ARG A 1 176 ? 1.460 17.381 1.760 1.00 84.12 176 ARG A CA 1
ATOM 1354 C C . ARG A 1 176 ? 2.790 17.784 2.369 1.00 84.12 176 ARG A C 1
ATOM 1356 O O . ARG A 1 176 ? 3.133 17.303 3.443 1.00 84.12 176 ARG A O 1
ATOM 1363 N N . ASP A 1 177 ? 3.538 18.639 1.676 1.00 84.12 177 ASP A N 1
ATOM 1364 C CA . ASP A 1 177 ? 4.866 19.106 2.102 1.00 84.12 177 ASP A CA 1
ATOM 1365 C C . ASP A 1 177 ? 5.816 17.951 2.480 1.00 84.12 177 ASP A C 1
ATOM 1367 O O . ASP A 1 177 ? 6.650 18.063 3.378 1.00 84.12 177 ASP A O 1
ATOM 1371 N N . GLY A 1 178 ? 5.650 16.807 1.806 1.00 83.69 178 GLY A N 1
ATOM 1372 C CA . GLY A 1 178 ? 6.378 15.566 2.057 1.00 83.69 178 GLY A CA 1
ATOM 1373 C C . GLY A 1 178 ? 5.875 14.719 3.234 1.00 83.69 178 GLY A C 1
ATOM 1374 O O . GLY A 1 178 ? 6.446 13.667 3.491 1.00 83.69 178 GLY A O 1
ATOM 1375 N N . GLY A 1 179 ? 4.833 15.139 3.951 1.00 87.56 179 GLY A N 1
ATOM 1376 C CA . GLY A 1 179 ? 4.187 14.337 4.987 1.00 87.56 179 GLY A CA 1
ATOM 1377 C C . GLY A 1 179 ? 3.186 13.330 4.415 1.00 87.56 179 GLY A C 1
ATOM 1378 O O . GLY A 1 179 ? 2.390 13.662 3.530 1.00 87.56 179 GLY A O 1
ATOM 1379 N N . ASN A 1 180 ? 3.217 12.111 4.958 1.00 90.31 180 ASN A N 1
ATOM 1380 C CA . ASN A 1 180 ? 2.327 11.004 4.609 1.00 90.31 180 ASN A CA 1
ATOM 1381 C C . ASN A 1 180 ? 0.849 11.334 4.878 1.00 90.31 180 ASN A C 1
ATOM 1383 O O . ASN A 1 180 ? 0.478 11.671 6.005 1.00 90.31 180 ASN A O 1
ATOM 1387 N N . LEU A 1 181 ? -0.008 11.179 3.868 1.00 92.12 181 LEU A N 1
ATOM 1388 C CA . LEU A 1 181 ? -1.468 11.215 4.000 1.00 92.12 181 LEU A CA 1
ATOM 1389 C C . LEU A 1 181 ? -2.112 9.987 3.353 1.00 92.12 181 LEU A C 1
ATOM 1391 O O . LEU A 1 181 ? -3.226 10.061 2.839 1.00 92.12 181 LEU A O 1
ATOM 1395 N N . HIS A 1 182 ? -1.447 8.841 3.419 1.00 94.25 182 HIS A N 1
ATOM 1396 C CA . HIS A 1 182 ? -1.939 7.638 2.767 1.00 94.25 182 HIS A CA 1
ATOM 1397 C C . HIS A 1 182 ? -3.083 6.975 3.541 1.00 94.25 182 HIS A C 1
ATOM 1399 O O . HIS A 1 182 ? -3.255 7.218 4.745 1.00 94.25 182 HIS A O 1
ATOM 1405 N N . ARG A 1 183 ? -3.930 6.227 2.831 1.00 94.44 183 ARG A N 1
ATOM 1406 C CA . ARG A 1 183 ? -5.000 5.406 3.408 1.00 94.44 183 ARG A CA 1
ATOM 1407 C C . ARG A 1 183 ? -5.171 4.135 2.595 1.00 94.44 183 ARG A C 1
ATOM 1409 O O . ARG A 1 183 ? -5.296 4.231 1.378 1.00 94.44 183 ARG A O 1
ATOM 1416 N N . ASN A 1 184 ? -5.374 3.010 3.266 1.00 97.19 184 ASN A N 1
ATOM 1417 C CA . ASN A 1 184 ? -5.889 1.816 2.605 1.00 97.19 184 ASN A CA 1
ATOM 1418 C C . ASN A 1 184 ? -7.399 1.930 2.482 1.00 97.19 184 ASN A C 1
ATOM 1420 O O . ASN A 1 184 ? -8.105 2.029 3.486 1.00 97.19 184 ASN A O 1
ATOM 1424 N N . VAL A 1 185 ? -7.896 1.965 1.254 1.00 96.38 185 VAL A N 1
ATOM 1425 C CA . VAL A 1 185 ? -9.323 1.971 0.954 1.00 96.38 185 VAL A CA 1
ATOM 1426 C C . VAL A 1 185 ? -9.765 0.531 0.775 1.00 96.38 185 VAL A C 1
ATOM 1428 O O . VAL A 1 185 ? -9.247 -0.169 -0.088 1.00 96.38 185 VAL A O 1
ATOM 1431 N N . ILE A 1 186 ? -10.718 0.099 1.595 1.00 97.12 186 ILE A N 1
ATOM 1432 C CA . ILE A 1 186 ? -11.244 -1.265 1.617 1.00 97.12 186 ILE A CA 1
ATOM 1433 C C . ILE A 1 186 ? -12.718 -1.219 1.223 1.00 97.12 186 ILE A C 1
ATOM 1435 O O . ILE A 1 186 ? -13.520 -0.538 1.876 1.00 97.12 186 ILE A O 1
ATOM 1439 N N . PHE A 1 187 ? -13.076 -1.938 0.160 1.00 96.19 187 PHE A N 1
ATOM 1440 C CA . PHE A 1 187 ? -14.447 -2.010 -0.337 1.00 96.19 187 PHE A CA 1
ATOM 1441 C C . PHE A 1 187 ? -15.255 -3.086 0.390 1.00 96.19 187 PHE A C 1
ATOM 1443 O O . PHE A 1 187 ? -14.743 -4.121 0.819 1.00 96.19 187 PHE A O 1
ATOM 1450 N N . ARG A 1 188 ? -16.556 -2.836 0.540 1.00 93.06 188 ARG A N 1
ATOM 1451 C CA . ARG A 1 188 ? -17.506 -3.822 1.047 1.00 93.06 188 ARG A CA 1
ATOM 1452 C C . ARG A 1 188 ? -17.948 -4.732 -0.100 1.00 93.06 188 ARG A C 1
ATOM 1454 O O . ARG A 1 188 ? -18.618 -4.281 -1.024 1.00 93.06 188 ARG A O 1
ATOM 1461 N N . GLY A 1 189 ? -17.712 -6.032 0.061 1.00 88.88 189 GLY A N 1
ATOM 1462 C CA . GLY A 1 189 ? -18.141 -7.048 -0.902 1.00 88.88 189 GLY A CA 1
ATOM 1463 C C . GLY A 1 189 ? -17.301 -7.033 -2.180 1.00 88.88 189 GLY A C 1
ATOM 1464 O O . GLY A 1 189 ? -16.231 -6.433 -2.210 1.00 88.88 189 GLY A O 1
ATOM 1465 N N . GLY A 1 190 ? -17.803 -7.694 -3.225 1.00 90.38 190 GLY A N 1
ATOM 1466 C CA . GLY A 1 190 ? -17.081 -7.891 -4.489 1.00 90.38 190 GLY A CA 1
ATOM 1467 C C . GLY A 1 190 ? -17.302 -6.814 -5.553 1.00 90.38 190 GLY A C 1
ATOM 1468 O O . GLY A 1 190 ? -17.064 -7.042 -6.735 1.00 90.38 190 GLY A O 1
ATOM 1469 N N . THR A 1 191 ? -17.842 -5.649 -5.180 1.00 90.12 191 THR A N 1
ATOM 1470 C CA . THR A 1 191 ? -18.082 -4.541 -6.118 1.00 90.12 191 THR A CA 1
ATOM 1471 C C . THR A 1 191 ? -17.121 -3.400 -5.837 1.00 90.12 191 THR A C 1
ATOM 1473 O O . THR A 1 191 ? -17.019 -2.914 -4.712 1.00 90.12 191 THR A O 1
ATOM 1476 N N . ALA A 1 192 ? -16.446 -2.951 -6.886 1.00 92.25 192 ALA A N 1
ATOM 1477 C CA . ALA A 1 192 ? -15.434 -1.914 -6.832 1.00 92.25 192 ALA A CA 1
ATOM 1478 C C . ALA A 1 192 ? -15.557 -0.993 -8.057 1.00 92.25 192 ALA A C 1
ATOM 1480 O O . ALA A 1 192 ? -16.125 -1.402 -9.075 1.00 92.25 192 ALA A O 1
ATOM 1481 N N . PRO A 1 193 ? -15.058 0.252 -7.982 1.00 92.06 193 PRO A N 1
ATOM 1482 C CA . PRO A 1 193 ? -15.089 1.160 -9.118 1.00 92.06 193 PRO A CA 1
ATOM 1483 C C . PRO A 1 193 ? -14.246 0.621 -10.276 1.00 92.06 193 PRO A C 1
ATOM 1485 O O . PRO A 1 193 ? -13.329 -0.182 -10.092 1.00 92.06 193 PRO A O 1
ATOM 1488 N N . ARG A 1 194 ? -14.525 1.120 -11.485 1.00 90.25 194 ARG A N 1
ATOM 1489 C CA . ARG A 1 194 ? -13.773 0.776 -12.705 1.00 90.25 194 ARG A CA 1
ATOM 1490 C C . ARG A 1 194 ? -12.264 1.013 -12.558 1.00 90.25 194 ARG A C 1
ATOM 1492 O O . ARG A 1 194 ? -11.484 0.306 -13.186 1.00 90.25 194 ARG A O 1
ATOM 1499 N N . GLU A 1 195 ? -11.884 2.018 -11.778 1.00 90.62 195 GLU A N 1
ATOM 1500 C CA . GLU A 1 195 ? -10.518 2.469 -11.514 1.00 90.62 195 GLU A CA 1
ATOM 1501 C C . GLU A 1 195 ? -10.424 2.907 -10.033 1.00 90.62 195 GLU A C 1
ATOM 1503 O O . GLU A 1 195 ? -11.434 3.370 -9.490 1.00 90.62 195 GLU A O 1
ATOM 1508 N N . PRO A 1 196 ? -9.262 2.774 -9.360 1.00 89.31 196 PRO A N 1
ATOM 1509 C CA . PRO A 1 196 ? -9.049 3.289 -8.014 1.00 89.31 196 PRO A CA 1
ATOM 1510 C C . PRO A 1 196 ? -9.422 4.764 -7.911 1.00 89.31 196 PRO A C 1
ATOM 1512 O O . PRO A 1 196 ? -9.074 5.580 -8.763 1.00 89.31 196 PRO A O 1
ATOM 1515 N N . PHE A 1 197 ? -10.125 5.102 -6.838 1.00 80.56 197 PHE A N 1
ATOM 1516 C CA . PHE A 1 197 ? -10.712 6.419 -6.667 1.00 80.56 197 PHE A CA 1
ATOM 1517 C C . PHE A 1 197 ? -9.629 7.472 -6.386 1.00 80.56 197 PHE A C 1
ATOM 1519 O O . PHE A 1 197 ? -8.787 7.316 -5.492 1.00 80.56 197 PHE A O 1
ATOM 1526 N N . SER A 1 198 ? -9.647 8.544 -7.174 1.00 73.69 198 SER A N 1
ATOM 1527 C CA . SER A 1 198 ? -8.706 9.659 -7.116 1.00 73.69 198 SER A CA 1
ATOM 1528 C C . SER A 1 198 ? -9.257 10.823 -6.285 1.00 73.69 198 SER A C 1
ATOM 1530 O O . SER A 1 198 ? -10.405 10.830 -5.848 1.00 73.69 198 SER A O 1
ATOM 1532 N N . ARG A 1 199 ? -8.453 11.880 -6.098 1.00 60.78 199 ARG A N 1
ATOM 1533 C CA . ARG A 1 199 ? -8.908 13.111 -5.421 1.00 60.78 199 ARG A CA 1
ATOM 1534 C C . ARG A 1 199 ? -10.049 13.826 -6.159 1.00 60.78 199 ARG A C 1
ATOM 1536 O O . ARG A 1 199 ? -10.700 14.682 -5.563 1.00 60.78 199 ARG A O 1
ATOM 1543 N N . LEU A 1 200 ? -10.219 13.556 -7.453 1.00 52.28 200 LEU A N 1
ATOM 1544 C CA . LEU A 1 200 ? -11.224 14.207 -8.296 1.00 52.28 200 LEU A CA 1
ATOM 1545 C C . LEU A 1 200 ? -12.568 13.481 -8.271 1.00 52.28 200 LEU A C 1
ATOM 1547 O O . LEU A 1 200 ? -13.575 14.063 -8.670 1.00 52.28 200 LEU A O 1
ATOM 1551 N N . ASP A 1 201 ? -12.583 12.243 -7.791 1.00 65.00 201 ASP A N 1
ATOM 1552 C CA . ASP A 1 201 ? -13.776 11.419 -7.770 1.00 65.00 201 ASP A CA 1
ATOM 1553 C C . ASP A 1 201 ? -14.608 11.713 -6.510 1.00 65.00 201 ASP A C 1
ATOM 1555 O O . ASP A 1 201 ? -14.105 12.148 -5.469 1.00 65.00 201 ASP A O 1
ATOM 1559 N N . SER A 1 202 ? -15.926 11.529 -6.605 1.00 68.69 202 SER A N 1
ATOM 1560 C CA . SER A 1 202 ? -16.878 11.662 -5.492 1.00 68.69 202 SER A CA 1
ATOM 1561 C C . SER A 1 202 ? -18.109 10.793 -5.755 1.00 68.69 202 SER A C 1
ATOM 1563 O O . SER A 1 202 ? -18.342 10.407 -6.893 1.00 68.69 202 SER A O 1
ATOM 1565 N N . GLY A 1 203 ? -18.886 10.459 -4.719 1.00 76.38 203 GLY A N 1
ATOM 1566 C CA . GLY A 1 203 ? -20.210 9.849 -4.915 1.00 76.38 203 GLY A CA 1
ATOM 1567 C C . GLY A 1 203 ? -20.273 8.325 -5.092 1.00 76.38 203 GLY A C 1
ATOM 1568 O O . GLY A 1 203 ? -21.351 7.824 -5.370 1.00 76.38 203 GLY A O 1
ATOM 1569 N N . LEU A 1 204 ? -19.202 7.554 -4.848 1.00 83.19 204 LEU A N 1
ATOM 1570 C CA . LEU A 1 204 ? -19.233 6.075 -4.973 1.00 83.19 204 LEU A CA 1
ATOM 1571 C C . LEU A 1 204 ? -20.407 5.401 -4.240 1.00 83.19 204 LEU A C 1
ATOM 1573 O O . LEU A 1 204 ? -20.978 4.425 -4.715 1.00 83.19 204 LEU A O 1
ATOM 1577 N N . ARG A 1 205 ? -20.799 5.938 -3.080 1.00 85.88 205 ARG A N 1
ATOM 1578 C CA . ARG A 1 205 ? -21.925 5.405 -2.300 1.00 85.88 205 ARG A CA 1
ATOM 1579 C C . ARG A 1 205 ? -23.274 5.623 -2.983 1.00 85.88 205 ARG A C 1
ATOM 1581 O O . ARG A 1 205 ? -24.171 4.811 -2.780 1.00 85.88 205 ARG A O 1
ATOM 1588 N N . ASP A 1 206 ? -23.409 6.678 -3.782 1.00 87.69 206 ASP A N 1
ATOM 1589 C CA . ASP A 1 206 ? -24.616 6.942 -4.571 1.00 87.69 206 ASP A CA 1
ATOM 1590 C C . ASP A 1 206 ? -24.751 5.916 -5.713 1.00 87.69 206 ASP A C 1
ATOM 1592 O O . ASP A 1 206 ? -25.857 5.617 -6.154 1.00 87.69 206 ASP A O 1
ATOM 1596 N N . GLU A 1 207 ? -23.635 5.296 -6.112 1.00 87.94 207 GLU A N 1
ATOM 1597 C CA . GLU A 1 207 ? -23.563 4.155 -7.035 1.00 87.94 207 GLU A CA 1
ATOM 1598 C C . GLU A 1 207 ? -23.673 2.793 -6.316 1.00 87.94 207 GLU A C 1
ATOM 1600 O O . GLU A 1 207 ? -23.530 1.739 -6.933 1.00 87.94 207 GLU A O 1
ATOM 1605 N N . GLY A 1 208 ? -23.922 2.786 -5.001 1.00 89.62 208 GLY A N 1
ATOM 1606 C CA . GLY A 1 208 ? -24.022 1.568 -4.190 1.00 89.62 208 GLY A CA 1
ATOM 1607 C C . GLY A 1 208 ? -22.678 0.960 -3.771 1.00 89.62 208 GLY A C 1
ATOM 1608 O O . GLY A 1 208 ? -22.665 -0.102 -3.148 1.00 89.62 208 GLY A O 1
ATOM 1609 N N . ILE A 1 209 ? -21.553 1.624 -4.057 1.00 91.69 209 ILE A N 1
ATOM 1610 C CA . ILE A 1 209 ? -20.211 1.164 -3.687 1.00 91.69 209 ILE A CA 1
ATOM 1611 C C . ILE A 1 209 ? -19.858 1.701 -2.296 1.00 91.69 209 ILE A C 1
ATOM 1613 O O . ILE A 1 209 ? -19.638 2.896 -2.077 1.00 91.69 209 ILE A O 1
ATOM 1617 N N . GLU A 1 210 ? -19.800 0.791 -1.330 1.00 92.44 210 GLU A N 1
ATOM 1618 C CA . GLU A 1 210 ? -19.503 1.093 0.066 1.00 92.44 210 GLU A CA 1
ATOM 1619 C C . GLU A 1 210 ? -18.029 0.806 0.376 1.00 92.44 210 GLU A C 1
ATOM 1621 O O . GLU A 1 210 ? -17.524 -0.267 0.059 1.00 92.44 210 GLU A O 1
ATOM 1626 N N . ALA A 1 211 ? -17.344 1.744 1.032 1.00 93.25 211 ALA A N 1
ATOM 1627 C CA . ALA A 1 211 ? -15.940 1.595 1.407 1.00 93.25 211 ALA A CA 1
ATOM 1628 C C . ALA A 1 211 ? -15.617 2.308 2.724 1.00 93.25 211 ALA A C 1
ATOM 1630 O O . ALA A 1 211 ? -16.311 3.252 3.126 1.00 93.25 211 ALA A O 1
ATOM 1631 N N . LEU A 1 212 ? -14.528 1.877 3.355 1.00 94.44 212 LEU A N 1
ATOM 1632 C CA . LEU A 1 212 ? -13.844 2.602 4.424 1.00 94.44 212 LEU A CA 1
ATOM 1633 C C . LEU A 1 212 ? -12.394 2.878 4.023 1.00 94.44 212 LEU A C 1
ATOM 1635 O O . LEU A 1 212 ? -11.855 2.229 3.133 1.00 94.44 212 LEU A O 1
ATOM 1639 N N . ALA A 1 213 ? -11.769 3.833 4.692 1.00 94.69 213 ALA A N 1
ATOM 1640 C CA . ALA A 1 213 ? -10.376 4.203 4.533 1.00 94.69 213 ALA A CA 1
ATOM 1641 C C . ALA A 1 213 ? -9.653 4.032 5.875 1.00 94.69 213 ALA A C 1
ATOM 1643 O O . ALA A 1 213 ? -10.148 4.465 6.913 1.00 94.69 213 ALA A O 1
ATOM 1644 N N . ILE A 1 214 ? -8.478 3.416 5.861 1.00 96.56 214 ILE A N 1
ATOM 1645 C CA . ILE A 1 214 ? -7.645 3.193 7.042 1.00 96.56 214 ILE A CA 1
ATOM 1646 C C . ILE A 1 214 ? -6.399 4.069 6.897 1.00 96.56 214 ILE A C 1
ATOM 1648 O O . ILE A 1 214 ? -5.474 3.692 6.177 1.00 96.56 214 ILE A O 1
ATOM 1652 N N . PRO A 1 215 ? -6.357 5.266 7.509 1.00 95.19 215 PRO A N 1
ATOM 1653 C CA . PRO A 1 215 ? -5.120 6.025 7.633 1.00 95.19 215 PRO A CA 1
ATOM 1654 C C . PRO A 1 215 ? -4.029 5.210 8.328 1.00 95.19 215 PRO A C 1
ATOM 1656 O O . PRO A 1 215 ? -4.277 4.567 9.350 1.00 95.19 215 PRO A O 1
ATOM 1659 N N . HIS A 1 216 ? -2.813 5.309 7.802 1.00 94.94 216 HIS A N 1
ATOM 1660 C CA . HIS A 1 216 ? -1.635 4.633 8.333 1.00 94.94 216 HIS A CA 1
ATOM 1661 C C . HIS A 1 216 ? -0.406 5.547 8.322 1.00 94.94 216 HIS A C 1
ATOM 1663 O O . HIS A 1 216 ? -0.409 6.627 7.722 1.00 94.94 216 HIS A O 1
ATOM 1669 N N . ASN A 1 217 ? 0.645 5.131 9.033 1.00 91.88 217 ASN A N 1
ATOM 1670 C CA . ASN A 1 217 ? 1.906 5.871 9.183 1.00 91.88 217 ASN A CA 1
ATOM 1671 C C . ASN A 1 217 ? 1.710 7.358 9.518 1.00 91.88 217 ASN A C 1
ATOM 1673 O O . ASN A 1 217 ? 2.269 8.261 8.883 1.00 91.88 217 ASN A O 1
ATOM 1677 N N . SER A 1 218 ? 0.878 7.626 10.525 1.00 90.12 218 SER A N 1
ATOM 1678 C CA . SER A 1 218 ? 0.616 8.990 10.993 1.00 90.12 218 SER A CA 1
ATOM 1679 C C . SER A 1 218 ? 1.859 9.645 11.600 1.00 90.12 218 SER A C 1
ATOM 1681 O O . SER A 1 218 ? 2.018 10.865 11.504 1.00 90.12 218 SER A O 1
ATOM 1683 N N . ASN A 1 219 ? 2.774 8.847 12.154 1.00 87.50 219 ASN A N 1
ATOM 1684 C CA . ASN A 1 219 ? 4.109 9.266 12.580 1.00 87.50 219 ASN A CA 1
ATOM 1685 C C . ASN A 1 219 ? 4.885 9.987 11.466 1.00 87.50 219 ASN A C 1
ATOM 1687 O O . ASN A 1 219 ? 5.485 11.033 11.707 1.00 87.50 219 ASN A O 1
ATOM 1691 N N . GLY A 1 220 ? 4.789 9.479 10.235 1.00 89.19 220 GLY A N 1
ATOM 1692 C CA . GLY A 1 220 ? 5.402 10.033 9.028 1.00 89.19 220 GLY A CA 1
ATOM 1693 C C . GLY A 1 220 ? 4.642 11.199 8.387 1.00 89.19 220 GLY A C 1
ATOM 1694 O O . GLY A 1 220 ? 5.052 11.687 7.333 1.00 89.19 220 GLY A O 1
ATOM 1695 N N . SER A 1 221 ? 3.524 11.639 8.979 1.00 89.50 221 SER A N 1
ATOM 1696 C CA . SER A 1 221 ? 2.628 12.645 8.387 1.00 89.50 221 SER A CA 1
ATOM 1697 C C . SER A 1 221 ? 3.044 14.091 8.613 1.00 89.50 221 SER A C 1
ATOM 1699 O O . SER A 1 221 ? 2.383 14.985 8.102 1.00 89.50 221 SER A O 1
ATOM 1701 N N . ASP A 1 222 ? 4.064 14.346 9.434 1.00 86.31 222 ASP A N 1
ATOM 1702 C CA . ASP A 1 222 ? 4.436 15.699 9.883 1.00 86.31 222 ASP A CA 1
ATOM 1703 C C . ASP A 1 222 ? 3.282 16.480 10.558 1.00 86.31 222 ASP A C 1
ATOM 1705 O O . ASP A 1 222 ? 3.263 17.707 10.640 1.00 86.31 222 ASP A O 1
ATOM 1709 N N . GLY A 1 223 ? 2.285 15.749 11.065 1.00 84.69 223 GLY A N 1
ATOM 1710 C CA . GLY A 1 223 ? 1.127 16.293 11.762 1.00 84.69 223 GLY A CA 1
ATOM 1711 C C . GLY A 1 223 ? -0.047 16.626 10.848 1.00 84.69 223 GLY A C 1
ATOM 1712 O O . GLY A 1 223 ? -1.061 17.125 11.342 1.00 84.69 223 GLY A O 1
ATOM 1713 N N . TRP A 1 224 ? 0.052 16.327 9.551 1.00 86.75 224 TRP A N 1
ATOM 1714 C CA . TRP A 1 224 ? -1.031 16.537 8.591 1.00 86.75 224 TRP A CA 1
ATOM 1715 C C . TRP A 1 224 ? -2.184 15.538 8.758 1.00 86.75 224 TRP A C 1
ATOM 1717 O O . TRP A 1 224 ? -3.310 15.844 8.375 1.00 86.75 224 TRP A O 1
ATOM 1727 N N . MET A 1 225 ? -1.963 14.350 9.336 1.00 89.06 225 MET A N 1
ATOM 1728 C CA . MET A 1 225 ? -3.017 13.324 9.377 1.00 89.06 225 MET A CA 1
ATOM 1729 C C . MET A 1 225 ? -4.144 13.638 10.373 1.00 89.06 225 MET A C 1
ATOM 1731 O O . MET A 1 225 ? -5.321 13.374 10.102 1.00 89.06 225 MET A O 1
ATOM 1735 N N . PHE A 1 226 ? -3.796 14.255 11.504 1.00 86.88 226 PHE A N 1
ATOM 1736 C CA . PHE A 1 226 ? -4.721 14.599 12.589 1.00 86.88 226 PHE A CA 1
ATOM 1737 C C . PHE A 1 226 ? -4.718 16.102 12.876 1.00 86.88 226 PHE A C 1
ATOM 1739 O O . PHE A 1 226 ? -4.541 16.540 14.019 1.00 86.88 226 PHE A O 1
ATOM 1746 N N . GLN A 1 227 ? -4.893 16.904 11.823 1.00 84.19 227 GLN A N 1
ATOM 1747 C CA . GLN A 1 227 ? -5.092 18.342 11.978 1.00 84.19 227 GLN A CA 1
ATOM 1748 C C . GLN A 1 227 ? -6.357 18.647 12.785 1.00 84.19 227 GLN A C 1
ATOM 1750 O O . GLN A 1 227 ? -7.337 17.905 12.764 1.00 84.19 227 GLN A O 1
ATOM 1755 N N . THR A 1 228 ? -6.326 19.778 13.481 1.00 84.19 228 THR A N 1
ATOM 1756 C CA . THR A 1 228 ? -7.472 20.348 14.206 1.00 84.1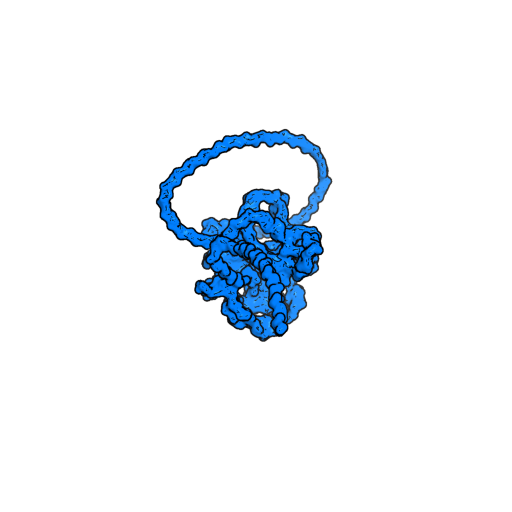9 228 THR A CA 1
ATOM 1757 C C . THR A 1 228 ? -8.273 21.331 13.352 1.00 84.19 228 THR A C 1
ATOM 1759 O O . THR A 1 228 ? -9.150 22.018 13.863 1.00 84.19 228 THR A O 1
ATOM 1762 N N . GLU A 1 229 ? -7.950 21.404 12.064 1.00 88.12 229 GLU A N 1
ATOM 1763 C CA . GLU A 1 229 ? -8.519 22.300 11.066 1.00 88.12 229 GLU A CA 1
ATOM 1764 C C . GLU A 1 229 ? -8.764 21.503 9.783 1.00 88.12 229 GLU A C 1
ATOM 1766 O O . GLU A 1 229 ? -8.148 20.460 9.542 1.00 88.12 229 GLU A O 1
ATOM 1771 N N . THR A 1 230 ? -9.686 21.989 8.961 1.00 86.50 230 THR A N 1
ATOM 1772 C CA . THR A 1 230 ? -9.953 21.443 7.631 1.00 86.50 230 THR A CA 1
ATOM 1773 C C . THR A 1 230 ? -8.742 21.645 6.724 1.00 86.50 230 THR A C 1
ATOM 1775 O O . THR A 1 230 ? -7.874 22.480 6.976 1.00 86.50 230 THR A O 1
ATOM 1778 N N . PHE A 1 231 ? -8.715 20.937 5.595 1.00 81.12 231 PHE A N 1
ATOM 1779 C CA . PHE A 1 231 ? -7.646 21.085 4.605 1.00 81.12 231 PHE A CA 1
ATOM 1780 C C . PHE A 1 231 ? -7.457 22.541 4.128 1.00 81.12 231 PHE A C 1
ATOM 1782 O O . PHE A 1 231 ? -6.330 22.947 3.844 1.00 81.12 231 PHE A O 1
ATOM 1789 N N . ALA A 1 232 ? -8.544 23.323 4.079 1.00 84.69 232 ALA A N 1
ATOM 1790 C CA . ALA A 1 232 ? -8.557 24.737 3.700 1.00 84.69 232 ALA A CA 1
ATOM 1791 C C . ALA A 1 232 ? -8.209 25.706 4.855 1.00 84.69 232 ALA A C 1
ATOM 1793 O O . ALA A 1 232 ? -8.253 26.916 4.655 1.00 84.69 232 ALA A O 1
ATOM 1794 N N . GLY A 1 233 ? -7.884 25.202 6.052 1.00 86.94 233 GLY A N 1
ATOM 1795 C CA . GLY A 1 233 ? -7.536 26.010 7.232 1.00 86.94 233 GLY A CA 1
ATOM 1796 C C . GLY A 1 233 ? -8.731 26.526 8.044 1.00 86.94 233 GLY A C 1
ATOM 1797 O O . GLY A 1 233 ? -8.555 27.300 8.976 1.00 86.94 233 GLY A O 1
ATOM 1798 N N . GLY A 1 234 ? -9.960 26.122 7.705 1.00 91.00 234 GLY A N 1
ATOM 1799 C CA . GLY A 1 234 ? -11.160 26.441 8.490 1.00 91.00 234 GLY A CA 1
ATOM 1800 C C . GLY A 1 234 ? -11.356 25.507 9.695 1.00 91.00 234 GLY A C 1
ATOM 1801 O O . GLY A 1 234 ? -10.766 24.424 9.719 1.00 91.00 234 GLY A O 1
ATOM 1802 N N . PRO A 1 235 ? -12.211 25.866 10.669 1.00 93.12 235 PRO A N 1
ATOM 1803 C CA . PRO A 1 235 ? -12.509 25.013 11.820 1.00 93.12 235 PRO A CA 1
ATOM 1804 C C . PRO A 1 235 ? -13.178 23.696 11.401 1.00 93.12 235 PRO A C 1
ATOM 1806 O O . PRO A 1 235 ? -13.912 23.650 10.415 1.00 93.12 235 PRO A O 1
ATOM 1809 N N . LEU A 1 236 ? -12.945 22.628 12.169 1.00 92.38 236 LEU A N 1
ATOM 1810 C CA . LEU A 1 236 ? -13.705 21.384 12.027 1.00 92.38 236 LEU A CA 1
ATOM 1811 C C . LEU A 1 236 ? -15.114 21.569 12.602 1.00 92.38 236 LEU A C 1
ATOM 1813 O O . LEU A 1 236 ? -15.265 22.077 13.713 1.00 92.38 236 LEU A O 1
ATOM 1817 N N . ASP A 1 237 ? -16.128 21.116 11.872 1.00 91.38 237 ASP A N 1
ATOM 1818 C CA . ASP A 1 237 ? -17.524 21.118 12.305 1.00 91.38 237 ASP A CA 1
ATOM 1819 C C . ASP A 1 237 ? -18.050 19.690 12.560 1.00 91.38 237 ASP A C 1
ATOM 1821 O O . ASP A 1 237 ? -17.348 18.684 12.392 1.00 91.38 237 ASP A O 1
ATOM 1825 N N . ALA A 1 238 ? -19.299 19.599 13.021 1.00 92.88 238 ALA A N 1
ATOM 1826 C CA . ALA A 1 238 ? -19.950 18.322 13.312 1.00 92.88 238 ALA A CA 1
ATOM 1827 C C . ALA A 1 238 ? -20.106 17.442 12.057 1.00 92.88 238 ALA A C 1
ATOM 1829 O O . ALA A 1 238 ? -19.999 16.213 12.145 1.00 92.88 238 ALA A O 1
ATOM 1830 N N . ASP A 1 239 ? -20.304 18.059 10.892 1.00 92.19 239 ASP A N 1
ATOM 1831 C CA . ASP A 1 239 ? -20.447 17.357 9.618 1.00 92.19 239 ASP A CA 1
ATOM 1832 C C . ASP A 1 239 ? -19.124 16.722 9.189 1.00 92.19 239 ASP A C 1
ATOM 1834 O O . ASP A 1 239 ? -19.097 15.559 8.781 1.00 92.19 239 ASP A O 1
ATOM 1838 N N . TYR A 1 240 ? -18.008 17.440 9.335 1.00 90.88 240 TYR A N 1
ATOM 1839 C CA . TYR A 1 240 ? -16.670 16.907 9.117 1.00 90.88 240 TYR A CA 1
ATOM 1840 C C . TYR A 1 240 ? -16.393 15.733 10.053 1.00 90.88 240 TYR A C 1
ATOM 1842 O O . TYR A 1 240 ? -15.966 14.674 9.590 1.00 90.88 240 TYR A O 1
ATOM 1850 N N . ALA A 1 241 ? -16.655 15.889 11.355 1.00 90.50 241 ALA A N 1
ATOM 1851 C CA . ALA A 1 241 ? -16.422 14.830 12.335 1.00 90.50 241 ALA A CA 1
ATOM 1852 C C . ALA A 1 241 ? -17.242 13.571 12.009 1.00 90.50 241 ALA A C 1
ATOM 1854 O O . ALA A 1 241 ? -16.707 12.464 12.018 1.00 90.50 241 ALA A O 1
ATOM 1855 N N . THR A 1 242 ? -18.512 13.741 11.632 1.00 91.56 242 THR A N 1
ATOM 1856 C CA . THR A 1 242 ? -19.396 12.639 11.226 1.00 91.56 242 THR A CA 1
ATOM 1857 C C . THR A 1 242 ? -18.897 11.957 9.953 1.00 91.56 242 THR A C 1
ATOM 1859 O O . THR A 1 242 ? -18.817 10.729 9.899 1.00 91.56 242 THR A O 1
ATOM 1862 N N . LYS A 1 243 ? -18.499 12.730 8.932 1.00 89.81 243 LYS A N 1
ATOM 1863 C CA . LYS A 1 243 ? -17.919 12.190 7.692 1.00 89.81 243 LYS A CA 1
ATOM 1864 C C . LYS A 1 243 ? -16.619 11.440 7.963 1.00 89.81 243 LYS A C 1
ATOM 1866 O O . LYS A 1 243 ? -16.426 10.358 7.417 1.00 89.81 243 LYS A O 1
ATOM 1871 N N . ARG A 1 244 ? -15.744 11.975 8.819 1.00 90.31 244 ARG A N 1
ATOM 1872 C CA . ARG A 1 244 ? -14.490 11.315 9.185 1.00 90.31 244 ARG A CA 1
ATOM 1873 C C . ARG A 1 244 ? -14.743 10.024 9.949 1.00 90.31 244 ARG A C 1
ATOM 1875 O O . ARG A 1 244 ? -14.185 9.012 9.567 1.00 90.31 244 ARG A O 1
ATOM 1882 N N . MET A 1 245 ? -15.631 10.019 10.940 1.00 90.44 245 MET A N 1
ATOM 1883 C CA . MET A 1 245 ? -15.966 8.793 11.675 1.00 90.44 245 MET A CA 1
ATOM 1884 C C . MET A 1 245 ? -16.618 7.723 10.796 1.00 90.44 245 MET A C 1
ATOM 1886 O O . MET A 1 245 ? -16.438 6.535 11.045 1.00 90.44 245 MET A O 1
ATOM 1890 N N . ARG A 1 246 ? -17.369 8.129 9.766 1.00 90.19 246 ARG A N 1
ATOM 1891 C CA . ARG A 1 246 ? -17.973 7.205 8.800 1.00 90.19 246 ARG A CA 1
ATOM 1892 C C . ARG A 1 246 ? -16.947 6.613 7.832 1.00 90.19 246 ARG A C 1
ATOM 1894 O O . ARG A 1 246 ? -17.066 5.444 7.486 1.00 90.19 246 ARG A O 1
ATOM 1901 N N . ASN A 1 247 ? -15.994 7.420 7.366 1.00 90.50 247 ASN A N 1
ATOM 1902 C CA . ASN A 1 247 ? -15.045 7.013 6.329 1.00 90.50 247 ASN A CA 1
ATOM 1903 C C . ASN A 1 247 ? -13.740 6.444 6.895 1.00 90.50 247 ASN A C 1
ATOM 1905 O O . ASN A 1 247 ? -13.222 5.497 6.328 1.00 90.50 247 ASN A O 1
ATOM 1909 N N . GLU A 1 248 ? -13.233 6.977 8.006 1.00 93.56 248 GLU A N 1
ATOM 1910 C CA . GLU A 1 248 ? -11.988 6.572 8.674 1.00 93.56 248 GLU A CA 1
ATOM 1911 C C . GLU A 1 248 ? -12.249 6.090 10.121 1.00 93.56 248 GLU A C 1
ATOM 1913 O O . GLU A 1 248 ? -11.768 6.705 11.076 1.00 93.56 248 GLU A O 1
ATOM 1918 N N . PRO A 1 249 ? -13.039 5.017 10.334 1.00 93.81 249 PRO A N 1
ATOM 1919 C CA . PRO A 1 249 ? -13.324 4.507 11.680 1.00 93.81 249 PRO A CA 1
ATOM 1920 C C . PRO A 1 249 ? -12.134 3.775 12.321 1.00 93.81 249 PRO A C 1
ATOM 1922 O O . PRO A 1 249 ? -12.138 3.538 13.528 1.00 93.81 249 PRO A O 1
ATOM 1925 N N . LEU A 1 250 ? -11.138 3.390 11.519 1.00 94.69 250 LEU A N 1
ATOM 1926 C CA . LEU A 1 250 ? -9.951 2.644 11.928 1.00 94.69 250 LEU A CA 1
ATOM 1927 C C . LEU A 1 250 ? -8.693 3.448 11.606 1.00 94.69 250 LEU A C 1
ATOM 1929 O O . LEU A 1 250 ? -8.683 4.248 10.675 1.00 94.69 250 LEU A O 1
ATOM 1933 N N . VAL A 1 251 ? -7.629 3.208 12.365 1.00 93.50 251 VAL A N 1
ATOM 1934 C CA . VAL A 1 251 ? -6.299 3.775 12.125 1.00 93.50 251 VAL A CA 1
ATOM 1935 C C . VAL A 1 251 ? -5.288 2.660 12.335 1.00 93.50 251 VAL A C 1
ATOM 1937 O O . VAL A 1 251 ? -5.339 1.977 13.360 1.00 93.50 251 VAL A O 1
ATOM 1940 N N . GLU A 1 252 ? -4.367 2.491 11.394 1.00 93.94 252 GLU A N 1
ATOM 1941 C CA . GLU A 1 252 ? -3.215 1.622 11.592 1.00 93.94 252 GLU A CA 1
ATOM 1942 C C . GLU A 1 252 ? -2.212 2.320 12.511 1.00 93.94 252 GLU A C 1
ATOM 1944 O O . GLU A 1 252 ? -1.730 3.423 12.229 1.00 93.94 252 GLU A O 1
ATOM 1949 N N . ILE A 1 253 ? -1.926 1.676 13.639 1.00 90.88 253 ILE A N 1
ATOM 1950 C CA . ILE A 1 253 ? -1.070 2.243 14.679 1.00 90.88 253 ILE A CA 1
ATOM 1951 C C . ILE A 1 253 ? 0.379 1.764 14.598 1.00 90.88 253 ILE A C 1
ATOM 1953 O O . ILE A 1 253 ? 1.237 2.465 15.115 1.00 90.88 253 ILE A O 1
ATOM 1957 N N . THR A 1 254 ? 0.666 0.653 13.916 1.00 90.38 254 THR A N 1
ATOM 1958 C CA . THR A 1 254 ? 2.022 0.104 13.762 1.00 90.38 254 THR A CA 1
ATOM 1959 C C . THR A 1 254 ? 2.187 -0.506 12.377 1.00 90.38 254 THR A C 1
ATOM 1961 O O . THR A 1 254 ? 1.299 -1.207 11.904 1.00 90.38 254 THR A O 1
ATOM 1964 N N . GLN A 1 255 ? 3.339 -0.252 11.758 1.00 89.81 255 GLN A N 1
ATOM 1965 C CA . GLN A 1 255 ? 3.726 -0.747 10.435 1.00 89.81 255 GLN A CA 1
ATOM 1966 C C . GLN A 1 255 ? 5.250 -0.952 10.403 1.00 89.81 255 GLN A C 1
ATOM 1968 O O . GLN A 1 255 ? 5.948 -0.519 11.319 1.00 89.81 255 GLN A O 1
ATOM 1973 N N . VAL A 1 256 ? 5.806 -1.504 9.317 1.00 87.12 256 VAL A N 1
ATOM 1974 C CA . VAL A 1 256 ? 7.271 -1.572 9.116 1.00 87.12 256 VAL A CA 1
ATOM 1975 C C . VAL A 1 256 ? 7.951 -0.193 9.160 1.00 87.12 256 VAL A C 1
ATOM 1977 O O . VAL A 1 256 ? 9.131 -0.087 9.474 1.00 87.12 256 VAL A O 1
ATOM 1980 N N . LYS A 1 257 ? 7.207 0.887 8.885 1.00 89.00 257 LYS A N 1
ATOM 1981 C CA . LYS A 1 257 ? 7.658 2.286 8.987 1.00 89.00 257 LYS A CA 1
ATOM 1982 C C . LYS A 1 257 ? 7.350 2.897 10.370 1.00 89.00 257 LYS A C 1
ATOM 1984 O O . LYS A 1 257 ? 7.052 4.091 10.476 1.00 89.00 257 LYS A O 1
ATOM 1989 N N . GLY A 1 258 ? 7.416 2.074 11.414 1.00 89.88 258 GLY A N 1
ATOM 1990 C CA . GLY A 1 258 ? 7.312 2.444 12.825 1.00 89.88 258 GLY A CA 1
ATOM 1991 C C . GLY A 1 258 ? 5.893 2.546 13.386 1.00 89.88 258 GLY A C 1
ATOM 1992 O O . GLY A 1 258 ? 4.893 2.458 12.666 1.00 89.88 258 GLY A O 1
ATOM 1993 N N . THR A 1 259 ? 5.816 2.750 14.703 1.00 89.06 259 THR A N 1
ATOM 1994 C CA . THR A 1 259 ? 4.552 3.002 15.411 1.00 89.06 259 THR A CA 1
ATOM 1995 C C . THR A 1 259 ? 4.076 4.445 15.229 1.00 89.06 259 THR A C 1
ATOM 1997 O O . THR A 1 259 ? 4.848 5.335 14.880 1.00 89.06 259 THR A O 1
ATOM 2000 N N . SER A 1 260 ? 2.781 4.672 15.436 1.00 87.81 260 SER A N 1
ATOM 2001 C CA . SER A 1 260 ? 2.051 5.945 15.381 1.00 87.81 260 SER A CA 1
ATOM 2002 C C . SER A 1 260 ? 1.191 6.192 16.631 1.00 87.81 260 SER A C 1
ATOM 2004 O O . SER A 1 260 ? 0.540 7.237 16.730 1.00 87.81 260 SER A O 1
ATOM 2006 N N . GLU A 1 261 ? 1.149 5.247 17.574 1.00 85.69 261 GLU A N 1
ATOM 2007 C CA . GLU A 1 261 ? 0.229 5.287 18.718 1.00 85.69 261 GLU A CA 1
ATOM 2008 C C . GLU A 1 261 ? 0.610 6.342 19.766 1.00 85.69 261 GLU A C 1
ATOM 2010 O O . GLU A 1 261 ? -0.236 7.129 20.212 1.00 85.69 261 GLU A O 1
ATOM 2015 N N . THR A 1 262 ? 1.884 6.356 20.158 1.00 86.38 262 THR A N 1
ATOM 2016 C CA . THR A 1 262 ? 2.418 7.146 21.272 1.00 86.38 262 THR A CA 1
ATOM 2017 C C . THR A 1 262 ? 3.871 7.561 21.005 1.00 86.38 262 THR A C 1
ATOM 2019 O O . THR A 1 262 ? 4.456 7.188 19.995 1.00 86.38 262 THR A O 1
ATOM 2022 N N . HIS A 1 263 ? 4.427 8.400 21.877 1.00 86.50 263 HIS A N 1
ATOM 2023 C CA . HIS A 1 263 ? 5.814 8.872 21.828 1.00 86.50 263 HIS A CA 1
ATOM 2024 C C . HIS A 1 263 ? 6.251 9.268 23.253 1.00 86.50 263 HIS A C 1
ATOM 2026 O O . HIS A 1 263 ? 5.400 9.784 23.992 1.00 86.50 263 HIS A O 1
ATOM 2032 N N . PRO A 1 264 ? 7.538 9.175 23.653 1.00 87.88 264 PRO A N 1
ATOM 2033 C CA . PRO A 1 264 ? 7.959 9.477 25.033 1.00 87.88 264 PRO A CA 1
ATOM 2034 C C . PRO A 1 264 ? 7.654 10.918 25.463 1.00 87.88 264 PRO A C 1
ATOM 2036 O O . PRO A 1 264 ? 7.369 11.206 26.618 1.00 87.88 264 PRO A O 1
ATOM 2039 N N . PHE A 1 265 ? 7.627 11.846 24.504 1.00 83.62 265 PHE A N 1
ATOM 2040 C CA . PHE A 1 265 ? 7.186 13.228 24.739 1.00 83.62 265 PHE A CA 1
ATOM 2041 C C . PHE A 1 265 ? 5.710 13.350 25.178 1.00 83.62 265 PHE A C 1
ATOM 2043 O O . PHE A 1 265 ? 5.349 14.300 25.873 1.00 83.62 265 PHE A O 1
ATOM 2050 N N . LEU A 1 266 ? 4.833 12.444 24.733 1.00 83.81 266 LEU A N 1
ATOM 2051 C CA . LEU A 1 266 ? 3.409 12.439 25.089 1.00 83.81 266 LEU A CA 1
ATOM 2052 C C . LEU A 1 266 ? 3.117 11.589 26.326 1.00 83.81 266 LEU A C 1
ATOM 2054 O O . LEU A 1 266 ? 2.247 11.972 27.110 1.00 83.81 266 LEU A O 1
ATOM 2058 N N . SER A 1 267 ? 3.852 10.491 26.489 1.00 88.88 267 SER A N 1
ATOM 2059 C CA . SER A 1 267 ? 3.675 9.510 27.559 1.00 88.88 267 SER A CA 1
ATOM 2060 C C . SER A 1 267 ? 5.014 9.262 28.268 1.00 88.88 267 SER A C 1
ATOM 2062 O O . SER A 1 267 ? 5.585 8.189 28.135 1.00 88.88 267 SER A O 1
ATOM 2064 N N . PRO A 1 268 ? 5.546 10.245 29.020 1.00 89.44 268 PRO A N 1
ATOM 2065 C CA . PRO A 1 268 ? 6.895 10.164 29.596 1.00 89.44 268 PRO A CA 1
ATOM 2066 C C . PRO A 1 268 ? 7.055 9.096 30.686 1.00 89.44 268 PRO A C 1
ATOM 2068 O O . PRO A 1 268 ? 8.177 8.773 31.056 1.00 89.44 268 PRO A O 1
ATOM 2071 N N . ASN A 1 269 ? 5.943 8.569 31.205 1.00 94.56 269 ASN A N 1
ATOM 2072 C CA . ASN A 1 269 ? 5.922 7.531 32.237 1.00 94.56 269 ASN A CA 1
ATOM 2073 C C . ASN A 1 269 ? 5.581 6.142 31.669 1.00 94.56 269 ASN A C 1
ATOM 2075 O O . ASN A 1 269 ? 5.380 5.211 32.442 1.00 94.56 269 ASN A O 1
ATOM 2079 N N . ASP A 1 270 ? 5.428 6.023 30.349 1.00 93.62 270 ASP A N 1
ATOM 2080 C CA . ASP A 1 270 ? 5.177 4.757 29.665 1.00 93.62 270 ASP A CA 1
ATOM 2081 C C . ASP A 1 270 ? 6.507 4.230 29.120 1.00 93.62 270 ASP A C 1
ATOM 2083 O O . ASP A 1 270 ? 7.110 4.834 28.232 1.00 93.62 270 ASP A O 1
ATOM 2087 N N . GLU A 1 271 ? 6.971 3.119 29.692 1.00 94.62 271 GLU A N 1
ATOM 2088 C CA . GLU A 1 271 ? 8.249 2.485 29.354 1.00 94.62 271 GLU A CA 1
ATOM 2089 C C . GLU A 1 271 ? 8.293 1.925 27.923 1.00 94.62 271 GLU A C 1
ATOM 2091 O O . GLU A 1 271 ? 9.377 1.648 27.426 1.00 94.62 271 GLU A O 1
ATOM 2096 N N . TRP A 1 272 ? 7.140 1.793 27.255 1.00 92.38 272 TRP A N 1
ATOM 2097 C CA . TRP A 1 272 ? 7.027 1.321 25.870 1.00 92.38 272 TRP A CA 1
ATOM 2098 C C . TRP A 1 272 ? 6.789 2.459 24.876 1.00 92.38 272 TRP A C 1
ATOM 2100 O O . TRP A 1 272 ? 6.609 2.220 23.680 1.00 92.38 272 TRP A O 1
ATOM 2110 N N . ALA A 1 273 ? 6.781 3.712 25.339 1.00 89.81 273 ALA A N 1
ATOM 2111 C CA . ALA A 1 273 ? 6.456 4.843 24.481 1.00 89.81 273 ALA A CA 1
ATOM 2112 C C . ALA A 1 273 ? 7.501 5.114 23.386 1.00 89.81 273 ALA A C 1
ATOM 2114 O O . ALA A 1 273 ? 7.206 5.879 22.467 1.00 89.81 273 ALA A O 1
ATOM 2115 N N . ASP A 1 274 ? 8.700 4.533 23.481 1.00 89.25 274 ASP A N 1
ATOM 2116 C CA . ASP A 1 274 ? 9.785 4.623 22.498 1.00 89.25 274 ASP A CA 1
ATOM 2117 C C . ASP A 1 274 ? 9.894 3.403 21.563 1.00 89.25 274 ASP A C 1
ATOM 2119 O O . ASP A 1 274 ? 10.782 3.372 20.705 1.00 89.25 274 ASP A O 1
ATOM 2123 N N . PHE A 1 275 ? 8.981 2.432 21.669 1.00 91.62 275 PHE A N 1
ATOM 2124 C CA . PHE A 1 275 ? 8.980 1.230 20.839 1.00 91.62 275 PHE A CA 1
ATOM 2125 C C . PHE A 1 275 ? 8.860 1.563 19.343 1.00 91.62 275 PHE A C 1
ATOM 2127 O O . PHE A 1 275 ? 7.90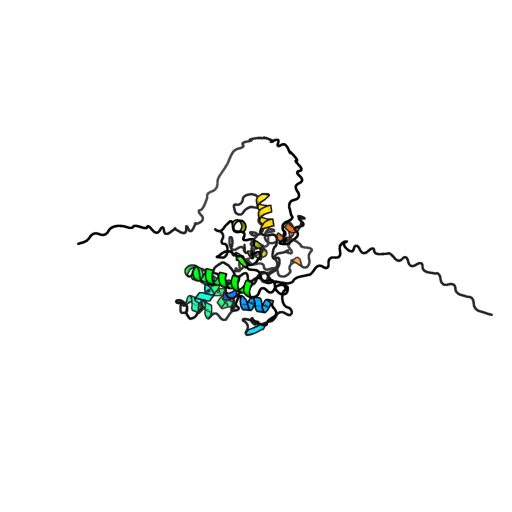3 2.210 18.926 1.00 91.62 275 PHE A O 1
ATOM 2134 N N . GLU A 1 276 ? 9.812 1.095 18.526 1.00 91.12 276 GLU A N 1
ATOM 2135 C CA . GLU A 1 276 ? 9.800 1.189 17.051 1.00 91.12 276 GLU A CA 1
ATOM 2136 C C . GLU A 1 276 ? 9.426 2.587 16.508 1.00 91.12 276 GLU A C 1
ATOM 2138 O O . GLU A 1 276 ? 8.655 2.745 15.554 1.00 91.12 276 GLU A O 1
ATOM 2143 N N . ILE A 1 277 ? 9.957 3.648 17.129 1.00 87.38 277 ILE A N 1
ATOM 2144 C CA . ILE A 1 277 ? 9.743 5.022 16.666 1.00 87.38 277 ILE A CA 1
ATOM 2145 C C . ILE A 1 277 ? 10.558 5.277 15.399 1.00 87.38 277 ILE A C 1
ATOM 2147 O O . ILE A 1 277 ? 11.788 5.319 15.415 1.00 87.38 277 ILE A O 1
ATOM 2151 N N . PHE A 1 278 ? 9.857 5.553 14.300 1.00 87.69 278 PHE A N 1
ATOM 2152 C CA . PHE A 1 278 ? 10.471 5.982 13.048 1.00 87.69 278 PHE A CA 1
ATOM 2153 C C . PHE A 1 278 ? 10.467 7.522 12.944 1.00 87.69 278 PHE A C 1
ATOM 2155 O O . PHE A 1 278 ? 9.393 8.120 12.810 1.00 87.69 278 PHE A O 1
ATOM 2162 N N . PRO A 1 279 ? 11.636 8.197 13.005 1.00 84.50 279 PRO A N 1
ATOM 2163 C CA . PRO A 1 279 ? 11.720 9.654 13.153 1.00 84.50 279 PRO A CA 1
ATOM 2164 C C . PRO A 1 279 ? 11.750 10.415 11.817 1.00 84.50 279 PRO A C 1
ATOM 2166 O O . PRO A 1 279 ? 12.079 11.604 11.793 1.00 84.50 279 PRO A O 1
ATOM 2169 N N . PHE A 1 280 ? 11.463 9.748 10.698 1.00 86.38 280 PHE A N 1
ATOM 2170 C CA . PHE A 1 280 ? 11.527 10.330 9.358 1.00 86.38 280 PHE A CA 1
ATOM 2171 C C . PHE A 1 280 ? 10.159 10.342 8.679 1.00 86.38 280 PHE A C 1
ATOM 2173 O O . PHE A 1 280 ? 9.237 9.614 9.050 1.00 86.38 280 PHE A O 1
ATOM 2180 N N . ARG A 1 281 ? 10.016 11.199 7.669 1.00 85.88 281 ARG A N 1
ATOM 2181 C CA . ARG A 1 281 ? 8.838 11.207 6.797 1.00 85.88 281 ARG A CA 1
ATOM 2182 C C . ARG A 1 281 ? 8.865 9.960 5.910 1.00 85.88 281 ARG A C 1
ATOM 2184 O O . ARG A 1 281 ? 9.933 9.498 5.519 1.00 85.88 281 ARG A O 1
ATOM 2191 N N . VAL A 1 282 ? 7.700 9.400 5.586 1.00 84.38 282 VAL A N 1
ATOM 2192 C CA . VAL A 1 282 ? 7.633 8.184 4.754 1.00 84.38 282 VAL A CA 1
ATOM 2193 C C . VAL A 1 282 ? 8.235 8.453 3.372 1.00 84.38 282 VAL A C 1
ATOM 2195 O O . VAL A 1 282 ? 7.936 9.466 2.743 1.00 84.38 282 VAL A O 1
ATOM 2198 N N . GLY A 1 283 ? 9.110 7.552 2.916 1.00 77.69 283 GLY A N 1
ATOM 2199 C CA . GLY A 1 283 ? 9.788 7.665 1.620 1.00 77.69 283 GLY A CA 1
ATOM 2200 C C . GLY A 1 283 ? 10.846 8.772 1.547 1.00 77.69 283 GLY A C 1
ATOM 2201 O O . GLY A 1 283 ? 11.350 9.058 0.465 1.00 77.69 283 GLY A O 1
ATOM 2202 N N . GLN A 1 284 ? 11.184 9.408 2.674 1.00 74.75 284 GLN A N 1
ATOM 2203 C CA . GLN A 1 284 ? 12.137 10.514 2.745 1.00 74.75 284 GLN A CA 1
ATOM 2204 C C . GLN A 1 284 ? 13.064 10.365 3.954 1.00 74.75 284 GLN A C 1
ATOM 2206 O O . GLN A 1 284 ? 12.710 9.790 4.975 1.00 74.75 284 GLN A O 1
ATOM 2211 N N . TRP A 1 285 ? 14.248 10.968 3.872 1.00 74.56 285 TRP A N 1
ATOM 2212 C CA . TRP A 1 285 ? 15.200 11.030 4.992 1.00 74.56 285 TRP A CA 1
ATOM 2213 C C . TRP A 1 285 ? 15.092 12.335 5.793 1.00 74.56 285 TRP A C 1
ATOM 2215 O O . TRP A 1 285 ? 15.896 12.607 6.684 1.00 74.56 285 TRP A O 1
ATOM 2225 N N . ALA A 1 286 ? 14.088 13.157 5.481 1.00 82.44 286 ALA A N 1
ATOM 2226 C CA . ALA A 1 286 ? 13.756 14.339 6.259 1.00 82.44 286 ALA A CA 1
ATOM 2227 C C . ALA A 1 286 ? 13.115 13.917 7.586 1.00 82.44 286 ALA A C 1
ATOM 2229 O O . ALA A 1 286 ? 12.187 13.106 7.604 1.00 82.44 286 ALA A O 1
ATOM 2230 N N . LYS A 1 287 ? 13.598 14.481 8.698 1.00 83.81 287 LYS A N 1
ATOM 2231 C CA . LYS A 1 287 ? 13.015 14.228 10.019 1.00 83.81 287 LYS A CA 1
ATOM 2232 C C . LYS A 1 287 ? 11.576 14.734 10.068 1.00 83.81 287 LYS A C 1
ATOM 2234 O O . LYS A 1 287 ? 11.287 15.830 9.588 1.00 83.81 287 LYS A O 1
ATOM 2239 N N . THR A 1 288 ? 10.688 13.955 10.671 1.00 78.94 288 THR A N 1
ATOM 2240 C CA . THR A 1 288 ? 9.362 14.448 11.051 1.00 78.94 288 THR A CA 1
ATOM 2241 C C . THR A 1 288 ? 9.504 15.433 12.199 1.00 78.94 288 THR A C 1
ATOM 2243 O O . THR A 1 288 ? 10.397 15.310 13.042 1.00 78.94 288 THR A O 1
ATOM 2246 N N . ALA A 1 289 ? 8.627 16.432 12.251 1.00 70.75 289 ALA A N 1
ATOM 2247 C CA . ALA A 1 289 ? 8.547 17.335 13.383 1.00 70.75 289 ALA A CA 1
ATOM 2248 C C . ALA A 1 289 ? 8.120 16.543 14.633 1.00 70.75 289 ALA A C 1
ATOM 2250 O O . ALA A 1 289 ? 6.936 16.398 14.933 1.00 70.75 289 ALA A O 1
ATOM 2251 N N . THR A 1 290 ? 9.096 16.035 15.388 1.00 55.28 290 THR A N 1
ATOM 2252 C CA . THR A 1 290 ? 8.910 15.299 16.652 1.00 55.28 290 THR A CA 1
ATOM 2253 C C . THR A 1 290 ? 8.145 16.112 17.699 1.00 55.28 290 THR A C 1
ATOM 2255 O O . THR A 1 290 ? 7.445 15.554 18.540 1.00 55.28 290 THR A O 1
ATOM 2258 N N . SER A 1 291 ? 8.208 17.445 17.617 1.00 48.72 291 SER A N 1
ATOM 2259 C CA . SER A 1 291 ? 7.474 18.378 18.480 1.00 48.72 291 SER A CA 1
ATOM 2260 C C . SER A 1 291 ? 5.983 18.496 18.146 1.00 48.72 291 SER A C 1
ATOM 2262 O O . SER A 1 291 ? 5.196 19.017 18.947 1.00 48.72 291 SER A O 1
ATOM 2264 N N . ALA A 1 292 ? 5.547 18.014 16.982 1.00 50.78 292 ALA A N 1
ATOM 2265 C CA . ALA A 1 292 ? 4.150 18.071 16.618 1.00 50.78 292 ALA A CA 1
ATOM 2266 C C . ALA A 1 292 ? 3.392 16.986 17.392 1.00 50.78 292 ALA A C 1
ATOM 2268 O O . ALA A 1 292 ? 3.207 15.865 16.923 1.00 50.78 292 ALA A O 1
ATOM 2269 N N . ARG A 1 293 ? 2.777 17.382 18.517 1.00 53.78 293 ARG A N 1
ATOM 2270 C CA . ARG A 1 293 ? 1.641 16.681 19.167 1.00 53.78 293 ARG A CA 1
ATOM 2271 C C . ARG A 1 293 ? 0.546 16.223 18.176 1.00 53.78 293 ARG A C 1
ATOM 2273 O O . ARG A 1 293 ? -0.427 15.611 18.595 1.00 53.78 293 ARG A O 1
ATOM 2280 N N . ARG A 1 294 ? 0.616 16.633 16.906 1.00 56.47 294 ARG A N 1
ATOM 2281 C CA . ARG A 1 294 ? -0.285 16.316 15.799 1.00 56.47 294 ARG A CA 1
ATOM 2282 C C . ARG A 1 294 ? 0.053 14.993 15.092 1.00 56.47 294 ARG A C 1
ATOM 2284 O O . ARG A 1 294 ? -0.882 14.364 14.617 1.00 56.47 294 ARG A O 1
ATOM 2291 N N . CYS A 1 295 ? 1.316 14.545 15.047 1.00 57.22 295 CYS A N 1
ATOM 2292 C CA . CYS A 1 295 ? 1.680 13.276 14.382 1.00 57.22 295 CYS A CA 1
ATOM 2293 C C . CYS A 1 295 ? 1.126 12.053 15.130 1.00 57.22 295 CYS A C 1
ATOM 2295 O O . CYS A 1 295 ? 0.661 11.098 14.523 1.00 57.22 295 CYS A O 1
ATOM 2297 N N . TRP A 1 296 ? 1.121 12.136 16.461 1.00 56.44 296 TRP A N 1
ATOM 2298 C CA . TRP A 1 296 ? 0.887 11.022 17.390 1.00 56.44 296 TRP A CA 1
ATOM 2299 C C . TRP A 1 296 ? -0.476 11.120 18.096 1.00 56.44 296 TRP A C 1
ATOM 2301 O O . TRP A 1 296 ? -0.640 10.752 19.257 1.00 56.44 296 TRP A O 1
ATOM 2311 N N . ARG A 1 297 ? -1.459 11.751 17.438 1.00 57.31 297 ARG A N 1
ATOM 2312 C CA . ARG A 1 297 ? -2.727 12.169 18.065 1.00 57.31 297 ARG A CA 1
ATOM 2313 C C . ARG A 1 297 ? -3.844 11.127 18.000 1.00 57.31 297 ARG A C 1
ATOM 2315 O O . ARG A 1 297 ? -4.899 11.376 18.586 1.00 57.31 297 ARG A O 1
ATOM 2322 N N . ALA A 1 298 ? -3.620 9.988 17.340 1.00 49.75 298 ALA A N 1
ATOM 2323 C CA . ALA A 1 298 ? -4.588 8.892 17.249 1.00 49.75 298 ALA A CA 1
ATOM 2324 C C . ALA A 1 298 ? -5.085 8.452 18.643 1.00 49.75 298 ALA A C 1
ATOM 2326 O O . ALA A 1 298 ? -6.283 8.250 18.846 1.00 49.75 298 ALA A O 1
ATOM 2327 N N . SER A 1 299 ? -4.192 8.445 19.640 1.00 37.22 299 SER A N 1
ATOM 2328 C CA . SER A 1 299 ? -4.496 8.107 21.037 1.00 37.22 299 SER A CA 1
ATOM 2329 C C . SER A 1 299 ? -5.515 9.039 21.714 1.00 37.22 299 SER A C 1
ATOM 2331 O O . SER A 1 299 ? -6.273 8.595 22.576 1.00 37.22 299 SER A O 1
ATOM 2333 N N . ARG A 1 300 ? -5.622 10.317 21.310 1.00 41.41 300 ARG A N 1
ATOM 2334 C CA . ARG A 1 300 ? -6.564 11.275 21.929 1.00 41.41 300 ARG A CA 1
ATOM 2335 C C . ARG A 1 300 ? -8.005 11.140 21.435 1.00 41.41 300 ARG A C 1
ATOM 2337 O O . ARG A 1 300 ? -8.918 11.511 22.168 1.00 41.41 300 ARG A O 1
ATOM 2344 N N . PHE A 1 301 ? -8.229 10.612 20.232 1.00 40.84 301 PHE A N 1
ATOM 2345 C CA . PHE A 1 301 ? -9.584 10.443 19.689 1.00 40.84 301 PHE A CA 1
ATOM 2346 C C . PHE A 1 301 ? -10.320 9.227 20.280 1.00 40.84 301 PHE A C 1
ATOM 2348 O O . PHE A 1 301 ? -11.549 9.224 20.312 1.00 40.84 301 PHE A O 1
ATOM 2355 N N . ARG A 1 302 ? -9.599 8.253 20.864 1.00 36.19 302 ARG A N 1
ATOM 2356 C CA . ARG A 1 302 ? -10.183 7.106 21.593 1.00 36.19 302 ARG A CA 1
ATOM 2357 C C . ARG A 1 302 ? -11.010 7.496 22.829 1.00 36.19 302 ARG A C 1
ATOM 2359 O O . ARG A 1 302 ? -11.807 6.689 23.299 1.00 36.19 302 ARG A O 1
ATOM 2366 N N . ALA A 1 303 ? -10.845 8.711 23.360 1.00 28.97 303 ALA A N 1
ATOM 2367 C CA . ALA A 1 303 ? -11.511 9.147 24.591 1.00 28.97 303 ALA A CA 1
ATOM 2368 C C . ALA A 1 303 ? -12.992 9.548 24.412 1.00 28.97 303 ALA A C 1
ATOM 2370 O O . ALA A 1 303 ? -13.705 9.706 25.403 1.00 28.97 303 ALA A O 1
ATOM 2371 N N . GLY A 1 304 ? -13.491 9.680 23.178 1.00 27.48 304 GLY A N 1
ATOM 2372 C CA . GLY A 1 304 ? -14.921 9.839 22.915 1.00 27.48 304 GLY A CA 1
ATOM 2373 C C . GLY A 1 304 ? -15.591 8.475 22.779 1.00 27.48 304 GLY A C 1
ATOM 2374 O O . GLY A 1 304 ? -15.524 7.871 21.714 1.00 27.48 304 GLY A O 1
ATOM 2375 N N . ARG A 1 305 ? -16.242 7.964 23.835 1.00 27.89 305 ARG A N 1
ATOM 2376 C CA . ARG A 1 305 ? -17.076 6.752 23.733 1.00 27.89 305 ARG A CA 1
ATOM 2377 C C . ARG A 1 305 ? -18.209 6.980 22.728 1.00 27.89 305 ARG A C 1
ATOM 2379 O O . ARG A 1 305 ? -19.274 7.466 23.089 1.00 27.89 305 ARG A O 1
ATOM 2386 N N . VAL A 1 306 ? -18.005 6.534 21.497 1.00 27.38 306 VAL A N 1
ATOM 2387 C CA . VAL A 1 306 ? -19.076 6.081 20.615 1.00 27.38 306 VAL A CA 1
ATOM 2388 C C . VAL A 1 306 ? -18.842 4.592 20.426 1.00 27.38 306 VAL A C 1
ATOM 2390 O O . VAL A 1 306 ? -17.904 4.179 19.751 1.00 27.38 306 VAL A O 1
ATOM 2393 N N . SER A 1 307 ? -19.669 3.772 21.076 1.00 26.58 307 SER A N 1
ATOM 2394 C CA . SER A 1 307 ? -19.745 2.342 20.783 1.00 26.58 307 SER A CA 1
ATOM 2395 C C . SER A 1 307 ? -20.284 2.195 19.361 1.00 26.58 307 SER A C 1
ATOM 2397 O O . SER A 1 307 ? -21.489 2.189 19.134 1.00 26.58 307 SER A O 1
ATOM 2399 N N . THR A 1 308 ? -19.390 2.158 18.380 1.00 32.34 308 THR A N 1
ATOM 2400 C CA . THR A 1 308 ? -19.729 1.734 17.026 1.00 32.34 308 THR A CA 1
ATOM 2401 C C . THR A 1 308 ? -19.506 0.234 16.976 1.00 32.34 308 THR A C 1
ATOM 2403 O O . THR A 1 308 ? -18.389 -0.265 17.091 1.00 32.34 308 THR A O 1
ATOM 2406 N N . ARG A 1 309 ? -20.608 -0.508 16.876 1.00 28.39 309 ARG A N 1
ATOM 2407 C CA . ARG A 1 309 ? -20.582 -1.927 16.538 1.00 28.39 309 ARG A CA 1
ATOM 2408 C C . ARG A 1 309 ? -19.991 -2.006 15.128 1.00 28.39 309 ARG A C 1
ATOM 2410 O O . ARG A 1 309 ? -20.654 -1.619 14.171 1.00 28.39 309 ARG A O 1
ATOM 2417 N N . ILE A 1 310 ? -18.729 -2.414 15.012 1.00 37.56 310 ILE A N 1
ATOM 2418 C CA . ILE A 1 310 ? -18.099 -2.663 13.714 1.00 37.56 310 ILE A CA 1
ATOM 2419 C C . ILE A 1 310 ? -18.756 -3.925 13.172 1.00 37.56 310 ILE A C 1
ATOM 2421 O O . ILE A 1 310 ? -18.540 -5.029 13.662 1.00 37.56 310 ILE A O 1
ATOM 2425 N N . GLY A 1 311 ? -19.655 -3.721 12.225 1.00 29.94 311 GLY A N 1
ATOM 2426 C CA . GLY A 1 311 ? -20.401 -4.771 11.575 1.00 29.94 311 GLY A CA 1
ATOM 2427 C C . GLY A 1 311 ? -21.105 -4.163 10.384 1.00 29.94 311 GLY A C 1
ATOM 2428 O O . GLY A 1 311 ? -21.943 -3.272 10.524 1.00 29.94 311 GLY A O 1
ATOM 2429 N N . TRP A 1 312 ? -20.764 -4.649 9.203 1.00 41.06 312 TRP A N 1
ATOM 2430 C CA . TRP A 1 312 ? -21.553 -4.453 8.001 1.00 41.06 312 TRP A CA 1
ATOM 2431 C C . TRP A 1 312 ? -22.852 -5.257 8.169 1.00 41.06 312 TRP A C 1
ATOM 2433 O O . TRP A 1 312 ? -22.980 -6.361 7.657 1.00 41.06 312 TRP A O 1
ATOM 2443 N N . GLY A 1 313 ? -23.774 -4.759 8.998 1.00 29.38 313 GLY A N 1
ATOM 2444 C CA . GLY A 1 313 ? -24.982 -5.487 9.374 1.00 29.38 313 GLY A CA 1
ATOM 2445 C C . GLY A 1 313 ? -25.791 -5.894 8.145 1.00 29.38 313 GLY A C 1
ATOM 2446 O O . GLY A 1 313 ? -26.108 -5.055 7.302 1.00 29.38 313 GLY A O 1
ATOM 2447 N N . SER A 1 314 ? -26.123 -7.178 8.052 1.00 31.58 314 SER A N 1
ATOM 2448 C CA . SER A 1 314 ? -27.133 -7.704 7.144 1.00 31.58 314 SER A CA 1
ATOM 2449 C C . SER A 1 314 ? -28.510 -7.327 7.689 1.00 31.58 314 SER A C 1
ATOM 2451 O O . SER A 1 314 ? -29.048 -7.965 8.590 1.00 31.58 314 SER A O 1
ATOM 2453 N N . SER A 1 315 ? -29.102 -6.255 7.173 1.00 30.55 315 SER A N 1
ATOM 2454 C CA . SER A 1 315 ? -30.528 -6.014 7.376 1.00 30.55 315 SER A CA 1
ATOM 2455 C C . SER A 1 315 ? -31.301 -6.870 6.377 1.00 30.55 315 SER A C 1
ATOM 2457 O O . SER A 1 315 ? -31.484 -6.474 5.227 1.00 30.55 315 SER A O 1
ATOM 2459 N N . ALA A 1 316 ? -31.743 -8.051 6.807 1.00 27.77 316 ALA A N 1
ATOM 2460 C CA . ALA A 1 316 ? -32.869 -8.716 6.159 1.00 27.77 316 ALA A CA 1
ATOM 2461 C C . ALA A 1 316 ? -34.113 -7.804 6.273 1.00 27.77 316 ALA A C 1
ATOM 2463 O O . ALA A 1 316 ? -34.270 -7.129 7.298 1.00 27.77 316 ALA A O 1
ATOM 2464 N N . PRO A 1 317 ? -34.985 -7.730 5.252 1.00 30.11 317 PRO A N 1
ATOM 2465 C CA . PRO A 1 317 ? -36.109 -6.803 5.260 1.00 30.11 317 PRO A CA 1
ATOM 2466 C C . PRO A 1 317 ? -37.132 -7.223 6.322 1.00 30.11 317 PRO A C 1
ATOM 2468 O O . PRO A 1 317 ? -37.750 -8.281 6.226 1.00 30.11 317 PRO A O 1
ATOM 2471 N N . ALA A 1 318 ? -37.311 -6.385 7.343 1.00 31.17 318 ALA A N 1
ATOM 2472 C CA . ALA A 1 318 ? -38.409 -6.520 8.287 1.00 31.17 318 ALA A CA 1
ATOM 2473 C C . ALA A 1 318 ? -39.708 -6.052 7.616 1.00 31.17 318 ALA A C 1
ATOM 2475 O O . ALA A 1 318 ? -39.814 -4.918 7.146 1.00 31.17 318 ALA A O 1
ATOM 2476 N N . THR A 1 319 ? -40.692 -6.944 7.573 1.00 26.30 319 THR A N 1
ATOM 2477 C CA . THR A 1 319 ? -42.067 -6.701 7.127 1.00 26.30 319 THR A CA 1
ATOM 2478 C C . THR A 1 319 ? -42.674 -5.498 7.869 1.00 26.30 319 THR A C 1
ATOM 2480 O O . THR A 1 319 ? -42.538 -5.418 9.093 1.00 26.30 319 THR A O 1
ATOM 2483 N N . PRO A 1 320 ? -43.354 -4.552 7.193 1.00 27.92 320 PRO A N 1
ATOM 2484 C CA . PRO A 1 320 ? -43.821 -3.337 7.843 1.00 27.92 320 PRO A CA 1
ATOM 2485 C C . PRO A 1 320 ? -45.111 -3.601 8.625 1.00 27.92 320 PRO A C 1
ATOM 2487 O O . PRO A 1 320 ? -46.180 -3.774 8.045 1.00 27.92 320 PRO A O 1
ATOM 2490 N N . THR A 1 321 ? -45.038 -3.560 9.954 1.00 26.80 321 THR A N 1
ATOM 2491 C CA . THR A 1 321 ? -46.209 -3.268 10.790 1.00 26.80 321 THR A CA 1
ATOM 2492 C C . THR A 1 321 ? -46.203 -1.792 11.156 1.00 26.80 321 THR A C 1
ATOM 2494 O O . THR A 1 321 ? -45.417 -1.323 11.977 1.00 26.80 321 THR A O 1
ATOM 2497 N N . THR A 1 322 ? -47.104 -1.063 10.513 1.00 26.11 322 THR A N 1
ATOM 2498 C CA . THR A 1 322 ? -47.515 0.307 10.805 1.00 26.11 322 THR A CA 1
ATOM 2499 C C . THR A 1 322 ? -47.865 0.485 12.281 1.00 26.11 322 THR A C 1
ATOM 2501 O O . THR A 1 322 ? -48.814 -0.119 12.775 1.00 26.11 322 THR A O 1
ATOM 2504 N N . ARG A 1 323 ? -47.184 1.409 12.964 1.00 25.83 323 ARG A N 1
ATOM 2505 C CA . ARG A 1 323 ? -47.789 2.215 14.033 1.00 25.83 323 ARG A CA 1
ATOM 2506 C C . ARG A 1 323 ? -47.122 3.584 14.080 1.00 25.83 323 ARG A C 1
ATOM 2508 O O . ARG A 1 323 ? -45.948 3.718 14.401 1.00 25.83 323 ARG A O 1
ATOM 2515 N N . ALA A 1 324 ? -47.908 4.585 13.704 1.00 24.70 324 ALA A N 1
ATOM 2516 C CA . ALA A 1 324 ? -47.567 5.991 13.769 1.00 24.70 324 ALA A CA 1
ATOM 2517 C C . ALA A 1 324 ? -47.370 6.432 15.226 1.00 24.70 324 ALA A C 1
ATOM 2519 O O . ALA A 1 324 ? -48.190 6.112 16.085 1.00 24.70 324 ALA A O 1
ATOM 2520 N N . PHE A 1 325 ? -46.328 7.223 15.476 1.00 25.09 325 PHE A N 1
ATOM 2521 C CA . PHE A 1 325 ? -46.278 8.116 16.627 1.00 25.09 325 PHE A CA 1
ATOM 2522 C C . PHE A 1 325 ? -45.710 9.463 16.182 1.00 25.09 325 PHE A C 1
ATOM 2524 O O . PHE A 1 325 ? -44.562 9.581 15.761 1.00 25.09 325 PHE A O 1
ATOM 2531 N N . SER A 1 326 ? -46.570 10.475 16.233 1.00 25.16 326 SER A N 1
ATOM 2532 C CA . SER A 1 326 ? -46.257 11.876 15.996 1.00 25.16 326 SER A CA 1
ATOM 2533 C C . SER A 1 326 ? -45.536 12.471 17.203 1.00 25.16 326 SER A C 1
ATOM 2535 O O . SER A 1 326 ? -46.037 12.370 18.323 1.00 25.16 326 SER A O 1
ATOM 2537 N N . SER A 1 327 ? -44.440 13.197 16.986 1.00 27.11 327 SER A N 1
ATOM 2538 C CA . SER A 1 327 ? -43.994 14.201 17.953 1.00 27.11 327 SER A CA 1
ATOM 2539 C C . SER A 1 327 ? -43.529 15.467 17.240 1.00 27.11 327 SER A C 1
ATOM 2541 O O . SER A 1 327 ? -42.446 15.535 16.664 1.00 27.11 327 SER A O 1
ATOM 2543 N N . THR A 1 328 ? -44.379 16.482 17.306 1.00 25.44 328 THR A N 1
ATOM 2544 C CA . THR A 1 328 ? -44.081 17.889 17.050 1.00 25.44 328 THR A CA 1
ATOM 2545 C C . THR A 1 328 ? -42.983 18.402 17.985 1.00 25.44 328 THR A C 1
ATOM 2547 O O . THR A 1 328 ? -43.127 18.301 19.205 1.00 25.44 328 THR A O 1
ATOM 2550 N N . ARG A 1 329 ? -41.949 19.062 17.449 1.00 27.91 329 ARG A N 1
ATOM 2551 C CA . ARG A 1 329 ? -41.148 20.035 18.210 1.00 27.91 329 ARG A CA 1
ATOM 2552 C C . ARG A 1 329 ? -41.032 21.350 17.449 1.00 27.91 329 ARG A C 1
ATOM 2554 O O . ARG A 1 329 ? -40.651 21.387 16.286 1.00 27.91 329 ARG A O 1
ATOM 2561 N N . ARG A 1 330 ? -41.422 22.409 18.159 1.00 25.56 330 ARG A N 1
ATOM 2562 C CA . ARG A 1 330 ? -41.401 23.817 17.763 1.00 25.56 330 ARG A CA 1
ATOM 2563 C C . ARG A 1 330 ? -39.966 24.329 17.656 1.00 25.56 330 ARG A C 1
ATOM 2565 O O . ARG A 1 330 ? -39.144 24.056 18.526 1.00 25.56 330 ARG A O 1
ATOM 2572 N N . SER A 1 331 ? -39.730 25.127 16.625 1.00 25.17 331 SER A N 1
ATOM 2573 C CA . SER A 1 331 ? -38.576 26.002 16.437 1.00 25.17 331 SER A CA 1
ATOM 2574 C C . SER A 1 331 ? -38.808 27.367 17.094 1.00 25.17 331 SER A C 1
ATOM 2576 O O . SER A 1 331 ? -39.867 27.966 16.900 1.00 25.17 331 SER A O 1
ATOM 2578 N N . THR A 1 332 ? -37.793 27.907 17.763 1.00 25.72 332 THR A N 1
ATOM 2579 C CA . THR A 1 332 ? -37.666 29.343 18.064 1.00 25.72 332 THR A CA 1
ATOM 2580 C C . THR A 1 332 ? -36.238 29.797 17.732 1.00 25.72 332 THR A C 1
ATOM 2582 O O . THR A 1 332 ? -35.295 29.106 18.115 1.00 25.72 332 THR A O 1
ATOM 2585 N N . PRO A 1 333 ? -36.047 30.925 17.017 1.00 27.30 333 PRO A N 1
ATOM 2586 C CA . PRO A 1 333 ? -34.728 31.429 16.645 1.00 27.30 333 PRO A CA 1
ATOM 2587 C C . PRO A 1 333 ? -34.230 32.481 17.646 1.00 27.30 333 PRO A C 1
ATOM 2589 O O . PRO A 1 333 ? -34.991 33.349 18.072 1.00 27.30 333 PRO A O 1
ATOM 2592 N N . ALA A 1 334 ? -32.938 32.457 17.971 1.00 25.50 334 ALA A N 1
ATOM 2593 C CA . ALA A 1 334 ? -32.275 33.540 18.690 1.00 25.50 334 ALA A CA 1
ATOM 2594 C C . ALA A 1 334 ? -31.394 34.344 17.722 1.00 25.50 334 ALA A C 1
ATOM 2596 O O . ALA A 1 334 ? -30.431 33.835 17.152 1.00 25.50 334 ALA A O 1
ATOM 2597 N N . ARG A 1 335 ? -31.771 35.612 17.536 1.00 23.58 335 ARG A N 1
ATOM 2598 C CA . ARG 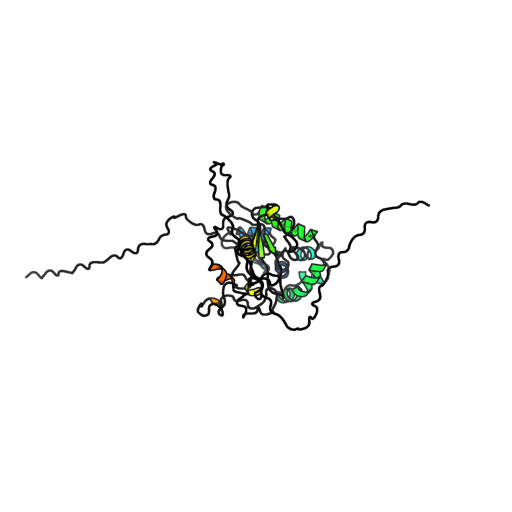A 1 335 ? -30.970 36.691 16.946 1.00 23.58 335 ARG A CA 1
ATOM 2599 C C . ARG A 1 335 ? -30.023 37.249 18.009 1.00 23.58 335 ARG A C 1
ATOM 2601 O O . ARG A 1 335 ? -30.464 37.436 19.139 1.00 23.58 335 ARG A O 1
ATOM 2608 N N . SER A 1 336 ? -28.801 37.609 17.621 1.00 25.28 336 SER A N 1
ATOM 2609 C CA . SER A 1 336 ? -27.988 38.743 18.121 1.00 25.28 336 SER A CA 1
ATOM 2610 C C . SER A 1 336 ? -26.562 38.570 17.596 1.00 25.28 336 SER A C 1
ATOM 2612 O O . SER A 1 336 ? -26.111 37.446 17.443 1.00 25.28 336 SER A O 1
ATOM 2614 N N . ALA A 1 337 ? -25.748 39.578 17.337 1.00 25.02 337 ALA A N 1
ATOM 2615 C CA . ALA A 1 337 ? -25.910 40.995 17.067 1.00 25.02 337 ALA A CA 1
ATOM 2616 C C . ALA A 1 337 ? -24.540 41.416 16.516 1.00 25.02 337 ALA A C 1
ATOM 2618 O O . ALA A 1 337 ? -23.501 40.879 16.899 1.00 25.02 337 ALA A O 1
ATOM 2619 N N . CYS A 1 338 ? -24.563 42.350 15.582 1.00 20.48 338 CYS A N 1
ATOM 2620 C CA . CYS A 1 338 ? -23.400 42.927 14.938 1.00 20.48 338 CYS A CA 1
ATOM 2621 C C . CYS A 1 338 ? -22.607 43.778 15.947 1.00 20.48 338 CYS A C 1
ATOM 2623 O O . CYS A 1 338 ? -23.193 44.650 16.584 1.00 20.48 338 CYS A O 1
ATOM 2625 N N . MET A 1 339 ? -21.290 43.589 16.047 1.00 23.25 339 MET A N 1
ATOM 2626 C CA . MET A 1 339 ? -20.378 44.624 16.541 1.00 23.25 339 MET A CA 1
ATOM 2627 C C . MET A 1 339 ? -19.120 44.661 15.677 1.00 23.25 339 MET A C 1
ATOM 2629 O O . MET A 1 339 ? -18.357 43.707 15.574 1.00 23.25 339 MET A O 1
ATOM 2633 N N . THR A 1 340 ? -18.961 45.806 15.030 1.00 22.69 340 THR A N 1
ATOM 2634 C CA . THR A 1 340 ? -17.791 46.286 14.306 1.00 22.69 340 THR A CA 1
ATOM 2635 C C . THR A 1 340 ? -16.657 46.634 15.268 1.00 22.69 340 THR A C 1
ATOM 2637 O O . THR A 1 340 ? -16.887 47.359 16.233 1.00 22.69 340 THR A O 1
ATOM 2640 N N . SER A 1 341 ? -15.420 46.262 14.941 1.00 24.58 341 SER A N 1
ATOM 2641 C CA . SER A 1 341 ? -14.256 47.099 15.248 1.00 24.58 341 SER A CA 1
ATOM 2642 C C . SER A 1 341 ? -13.142 46.886 14.213 1.00 24.58 341 SER A C 1
ATOM 2644 O O . SER A 1 341 ? -13.084 45.884 13.504 1.00 24.58 341 SER A O 1
ATOM 2646 N N . THR A 1 342 ? -12.350 47.934 14.046 1.00 24.78 342 THR A N 1
ATOM 2647 C CA . THR A 1 342 ? -11.568 48.327 12.871 1.00 24.78 342 THR A CA 1
ATOM 2648 C C . THR A 1 342 ? -10.057 48.141 13.037 1.00 24.78 342 THR A C 1
ATOM 2650 O O . THR A 1 342 ? -9.553 48.448 14.110 1.00 24.78 342 THR A O 1
ATOM 2653 N N . ARG A 1 343 ? -9.369 47.900 11.896 1.00 26.30 343 ARG A N 1
ATOM 2654 C CA . ARG A 1 343 ? -7.957 48.251 11.545 1.00 26.30 343 ARG A CA 1
ATOM 2655 C C . ARG A 1 343 ? -6.850 47.498 12.328 1.00 26.30 343 ARG A C 1
ATOM 2657 O O . ARG A 1 343 ? -7.033 47.177 13.484 1.00 26.30 343 ARG A O 1
ATOM 2664 N N . SER A 1 344 ? -5.674 47.148 11.787 1.00 25.34 344 SER A N 1
ATOM 2665 C CA . SER A 1 344 ? -4.873 47.637 10.645 1.00 25.34 344 SER A CA 1
ATOM 2666 C C . SER A 1 344 ? -3.720 46.668 10.293 1.00 25.34 344 SER A C 1
ATOM 2668 O O . SER A 1 344 ? -3.216 46.017 11.198 1.00 25.34 344 SER A O 1
ATOM 2670 N N . ALA A 1 345 ? -3.244 46.752 9.033 1.00 25.84 345 ALA A N 1
ATOM 2671 C CA . ALA A 1 345 ? -1.889 46.459 8.500 1.00 25.84 345 ALA A CA 1
ATOM 2672 C C . ALA A 1 345 ? -1.351 45.011 8.623 1.00 25.84 345 ALA A C 1
ATOM 2674 O O . ALA A 1 345 ? -1.404 44.401 9.673 1.00 25.84 345 ALA A O 1
ATOM 2675 N N . GLY A 1 346 ? -0.776 44.356 7.613 1.00 22.75 346 GLY A N 1
ATOM 2676 C CA . GLY A 1 346 ? -0.172 44.798 6.361 1.00 22.75 346 GLY A CA 1
ATOM 2677 C C . GLY A 1 34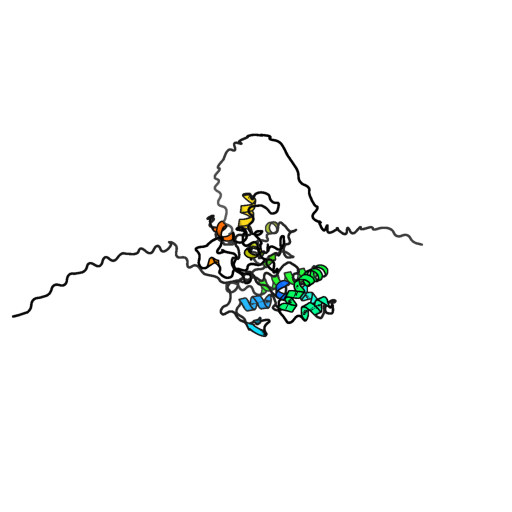6 ? 1.190 44.106 6.235 1.00 22.75 346 GLY A C 1
ATOM 2678 O O . GLY A 1 346 ? 2.149 44.569 6.835 1.00 22.75 346 GLY A O 1
ATOM 2679 N N . ALA A 1 347 ? 1.290 43.006 5.481 1.00 26.91 347 ALA A N 1
ATOM 2680 C CA . ALA A 1 347 ? 2.573 42.449 5.044 1.00 26.91 347 ALA A CA 1
ATOM 2681 C C . ALA A 1 347 ? 2.393 41.577 3.793 1.00 26.91 347 ALA A C 1
ATOM 2683 O O . ALA A 1 347 ? 1.409 40.860 3.640 1.00 26.91 347 ALA A O 1
ATOM 2684 N N . ARG A 1 348 ? 3.345 41.737 2.877 1.00 25.73 348 ARG A N 1
ATOM 2685 C CA . ARG A 1 348 ? 3.321 41.387 1.455 1.00 25.73 348 ARG A CA 1
ATOM 2686 C C . ARG A 1 348 ? 3.322 39.880 1.187 1.00 25.73 348 ARG A C 1
ATOM 2688 O O . ARG A 1 348 ? 4.054 39.123 1.811 1.00 25.73 348 ARG A O 1
ATOM 2695 N N . SER A 1 349 ? 2.557 39.506 0.169 1.00 25.20 349 SER A N 1
ATOM 2696 C CA . SER A 1 349 ? 2.555 38.219 -0.522 1.00 25.20 349 SER A CA 1
ATOM 2697 C C . SER A 1 349 ? 3.777 38.053 -1.436 1.00 25.20 349 SER A C 1
ATOM 2699 O O . SER A 1 349 ? 4.087 38.960 -2.210 1.00 25.20 349 SER A O 1
ATOM 2701 N N . LEU A 1 350 ? 4.396 36.871 -1.415 1.00 26.64 350 LEU A N 1
ATOM 2702 C CA . LEU A 1 350 ? 5.242 36.345 -2.494 1.00 26.64 350 LEU A CA 1
ATOM 2703 C C . LEU A 1 350 ? 4.497 35.167 -3.152 1.00 26.64 350 LEU A C 1
ATOM 2705 O O . LEU A 1 350 ? 3.863 34.395 -2.429 1.00 26.64 350 LEU A O 1
ATOM 2709 N N . PRO A 1 351 ? 4.508 35.033 -4.491 1.00 28.14 351 PRO A N 1
ATOM 2710 C CA . PRO A 1 351 ? 3.669 34.064 -5.185 1.00 28.14 351 PRO A CA 1
ATOM 2711 C C . PRO A 1 351 ? 4.275 32.658 -5.126 1.00 28.14 351 PRO A C 1
ATOM 2713 O O . PRO A 1 351 ? 5.430 32.449 -5.491 1.00 28.14 351 PRO A O 1
ATOM 2716 N N . THR A 1 352 ? 3.477 31.679 -4.705 1.00 28.33 352 THR A N 1
ATOM 2717 C CA . THR A 1 352 ? 3.745 30.259 -4.934 1.00 28.33 352 THR A CA 1
ATOM 2718 C C . THR A 1 352 ? 3.333 29.897 -6.359 1.00 28.33 352 THR A C 1
ATOM 2720 O O . THR A 1 352 ? 2.200 30.125 -6.784 1.00 28.33 352 THR A O 1
ATOM 2723 N N . SER A 1 353 ? 4.282 29.352 -7.113 1.00 25.84 353 SER A N 1
ATOM 2724 C CA . SER A 1 353 ? 4.111 28.874 -8.481 1.00 25.84 353 SER A CA 1
ATOM 2725 C C . SER A 1 353 ? 3.038 27.784 -8.553 1.00 25.84 353 SER A C 1
ATOM 2727 O O . SER A 1 353 ? 3.260 26.656 -8.120 1.00 25.84 353 SER A O 1
ATOM 2729 N N . SER A 1 354 ? 1.876 28.094 -9.131 1.00 26.03 354 SER A N 1
ATOM 2730 C CA . SER A 1 354 ? 0.923 27.075 -9.571 1.00 26.03 354 SER A CA 1
ATOM 2731 C C . SER A 1 354 ? 1.351 26.555 -10.946 1.00 26.03 354 SER A C 1
ATOM 2733 O O . SER A 1 354 ? 1.276 27.292 -11.933 1.00 26.03 354 SER A O 1
ATOM 2735 N N . MET A 1 355 ? 1.769 25.291 -11.042 1.00 27.25 355 MET A N 1
ATOM 2736 C CA . MET A 1 355 ? 1.785 24.584 -12.325 1.00 27.25 355 MET A CA 1
ATOM 2737 C C . MET A 1 355 ? 0.333 24.370 -12.763 1.00 27.25 355 MET A C 1
ATOM 2739 O O . MET A 1 355 ? -0.356 23.462 -12.304 1.00 27.25 355 MET A O 1
ATOM 2743 N N . ALA A 1 356 ? -0.152 25.254 -13.629 1.00 26.72 356 ALA A N 1
ATOM 2744 C CA . ALA A 1 356 ? -1.416 25.081 -14.320 1.00 26.72 356 ALA A CA 1
ATOM 2745 C C . ALA A 1 356 ? -1.227 24.049 -15.442 1.00 26.72 356 ALA A C 1
ATOM 2747 O O . ALA A 1 356 ? -0.586 24.326 -16.456 1.00 26.72 356 ALA A O 1
ATOM 2748 N N . CYS A 1 357 ? -1.804 22.863 -15.266 1.00 24.72 357 CYS A N 1
ATOM 2749 C CA . CYS A 1 357 ? -1.960 21.881 -16.331 1.00 24.72 357 CYS A CA 1
ATOM 2750 C C . CYS A 1 357 ? -2.939 22.458 -17.374 1.00 24.72 357 CYS A C 1
ATOM 2752 O O . CYS A 1 357 ? -4.143 22.567 -17.126 1.00 24.72 357 CYS A O 1
ATOM 2754 N N . ARG A 1 358 ? -2.424 22.928 -18.520 1.00 26.19 358 ARG A N 1
ATOM 2755 C CA . ARG A 1 358 ? -3.250 23.443 -19.622 1.00 26.19 358 ARG A CA 1
ATOM 2756 C C . ARG A 1 358 ? -4.007 22.288 -20.275 1.00 26.19 358 ARG A C 1
ATOM 2758 O O . ARG A 1 358 ? -3.403 21.376 -20.828 1.00 26.19 358 ARG A O 1
ATOM 2765 N N . ARG A 1 359 ? -5.340 22.380 -20.269 1.00 27.22 359 ARG A N 1
ATOM 2766 C CA . ARG A 1 359 ? -6.229 21.578 -21.121 1.00 27.22 359 ARG A CA 1
ATOM 2767 C C . ARG A 1 359 ? -5.871 21.797 -22.592 1.00 27.22 359 ARG A C 1
ATOM 2769 O O . ARG A 1 359 ? -5.979 22.916 -23.089 1.00 27.22 359 ARG A O 1
ATOM 2776 N N . ILE A 1 360 ? -5.532 20.721 -23.294 1.00 27.23 360 ILE A N 1
ATOM 2777 C CA . ILE A 1 360 ? -5.594 20.667 -24.756 1.00 27.23 360 ILE A CA 1
ATOM 2778 C C . ILE A 1 360 ? -7.072 20.507 -25.124 1.00 27.23 360 ILE A C 1
ATOM 2780 O O . ILE A 1 360 ? -7.651 19.433 -24.971 1.00 27.23 360 ILE A O 1
ATOM 2784 N N . ALA A 1 361 ? -7.702 21.592 -25.569 1.00 27.62 361 ALA A N 1
ATOM 2785 C CA . ALA A 1 361 ? -9.000 21.528 -26.223 1.00 27.62 361 ALA A CA 1
ATOM 2786 C C . ALA A 1 361 ? -8.782 21.053 -27.668 1.00 27.62 361 ALA A C 1
ATOM 2788 O O . ALA A 1 361 ? -8.141 21.743 -28.458 1.00 27.62 361 ALA A O 1
ATOM 2789 N N . ARG A 1 362 ? -9.293 19.866 -28.013 1.00 30.73 362 ARG A N 1
ATOM 2790 C CA . ARG A 1 362 ? -9.415 19.432 -29.410 1.00 30.73 362 ARG A CA 1
ATOM 2791 C C . ARG A 1 362 ? -10.550 20.229 -30.052 1.00 30.73 362 ARG A C 1
ATOM 2793 O O . ARG A 1 362 ? -11.697 20.082 -29.638 1.00 30.73 362 ARG A O 1
ATOM 2800 N N . SER A 1 363 ? -10.239 21.064 -31.039 1.00 28.16 363 SER A N 1
ATOM 2801 C CA . SER A 1 363 ? -11.245 21.642 -31.928 1.00 28.16 363 SER A CA 1
ATOM 2802 C C . SER A 1 363 ? -11.619 20.614 -32.994 1.00 28.16 363 SER A C 1
ATOM 2804 O O . SER A 1 363 ? -10.789 20.163 -33.781 1.00 28.16 363 SER A O 1
ATOM 2806 N N . SER A 1 364 ? -12.890 20.228 -33.010 1.00 30.89 364 SER A N 1
ATOM 2807 C CA . SER A 1 364 ? -13.533 19.615 -34.163 1.00 30.89 364 SER A CA 1
ATOM 2808 C C . SER A 1 364 ? -13.832 20.709 -35.189 1.00 30.89 364 SER A C 1
ATOM 2810 O O . SER A 1 364 ? -14.553 21.660 -34.899 1.00 30.89 364 SER A O 1
ATOM 2812 N N . ALA A 1 365 ? -13.298 20.572 -36.399 1.00 28.98 365 ALA A N 1
ATOM 2813 C CA . ALA A 1 365 ? -13.770 21.314 -37.560 1.00 28.98 365 ALA A CA 1
ATOM 2814 C C . ALA A 1 365 ? -14.017 20.310 -38.686 1.00 28.98 365 ALA A C 1
ATOM 2816 O O . ALA A 1 365 ? -13.091 19.718 -39.234 1.00 28.98 365 ALA A O 1
ATOM 2817 N N . ALA A 1 366 ? -15.298 20.083 -38.959 1.00 28.80 366 ALA A N 1
ATOM 2818 C CA . ALA A 1 366 ? -15.781 19.419 -40.155 1.00 28.80 366 ALA A CA 1
ATOM 2819 C C . ALA A 1 366 ? -16.037 20.463 -41.255 1.00 28.80 366 ALA A C 1
ATOM 2821 O O . ALA A 1 366 ? -16.303 21.629 -40.951 1.00 28.80 366 ALA A O 1
ATOM 2822 N N . THR A 1 367 ? -16.123 19.970 -42.499 1.00 29.83 367 THR A N 1
ATOM 2823 C CA . THR A 1 367 ? -16.575 20.637 -43.748 1.00 29.83 367 THR A CA 1
ATOM 2824 C C . THR A 1 367 ? -15.481 21.488 -44.426 1.00 29.83 367 THR A C 1
ATOM 2826 O O . THR A 1 367 ? -14.833 22.294 -43.779 1.00 29.83 367 THR A O 1
ATOM 2829 N N . THR A 1 368 ? -15.167 21.370 -45.723 1.00 30.08 368 THR A N 1
ATOM 2830 C CA . THR A 1 368 ? -16.022 21.061 -46.883 1.00 30.08 368 THR A CA 1
ATOM 2831 C C . THR A 1 368 ? -15.168 20.570 -48.060 1.00 30.08 368 THR A C 1
ATOM 2833 O O . THR A 1 368 ? -14.039 21.017 -48.244 1.00 30.08 368 THR A O 1
ATOM 2836 N N . ALA A 1 369 ? -15.733 19.674 -48.866 1.00 34.91 369 ALA A N 1
ATOM 2837 C CA . ALA A 1 369 ? -15.213 19.263 -50.161 1.00 34.91 369 ALA A CA 1
ATOM 2838 C C . ALA A 1 369 ? -15.340 20.382 -51.208 1.00 34.91 369 ALA A C 1
ATOM 2840 O O . ALA A 1 369 ? -16.416 20.962 -51.337 1.00 34.91 369 ALA A O 1
ATOM 2841 N N . THR A 1 370 ? -14.312 20.567 -52.041 1.00 32.62 370 THR A N 1
ATOM 2842 C CA . THR A 1 370 ? -14.487 21.134 -53.385 1.00 32.62 370 THR A CA 1
ATOM 2843 C C . THR A 1 370 ? -13.519 20.471 -54.361 1.00 32.62 370 THR A C 1
ATOM 2845 O O . THR A 1 370 ? -12.316 20.413 -54.121 1.00 32.62 370 THR A O 1
ATOM 2848 N N . ARG A 1 371 ? -14.092 19.955 -55.451 1.00 36.72 371 ARG A N 1
ATOM 2849 C CA . ARG A 1 371 ? -13.421 19.498 -56.673 1.00 36.72 371 ARG A CA 1
ATOM 2850 C C . ARG A 1 371 ? -12.625 20.630 -57.332 1.00 36.72 371 ARG A C 1
ATOM 2852 O O . ARG A 1 371 ? -13.162 21.730 -57.449 1.00 36.72 371 ARG A O 1
ATOM 2859 N N . ALA A 1 372 ? -11.469 20.290 -57.893 1.00 41.03 372 ALA A N 1
ATOM 2860 C CA . ALA A 1 372 ? -11.104 20.517 -59.296 1.00 41.03 372 ALA A CA 1
ATOM 2861 C C . ALA A 1 372 ? -9.931 19.595 -59.638 1.00 41.03 372 ALA A C 1
ATOM 2863 O O . ALA A 1 372 ? -8.987 19.553 -58.818 1.00 41.03 372 ALA A O 1
#

Secondary structure (DSSP, 8-state):
--PPPPPPP------------PPS--PPPPP--EEEEE--TTSHHHHHTT----HHHHHHHHTT--EE-TTSSEE--SS--SEEEE--BSTTTTHHHHHTSTTSTTTT-HHHHHHHT--SHHHHHHHHHHHHHHHHHT--HHHHHHHHHHHHHHHHHH-BTTTBEEEEEEEE--EETTEE--EEEEESTT---SS---TT---GGGGT--EEEEE--GGGGTT-TT-SB-TTSPBP-HHHHHHHHHH------EETTEE-S--TTT-TT-TTTTTT---B-TTS-SBP-TT-TTTT-HHHHTTS--------------------------------------------------------------------